Protein 8YTE (pdb70)

Foldseek 3Di:
DWDWKDKDWDAWDDDLWIWTKMKIFTPVFKDKWKDFQRHTDDDDPQWDWDWDDDDDPDRMIITTRTGNDDDQVRFGKMKMWIGDPHYIDMDMDTHDDD/DDDVCPPADVPHDD/DAWKDKDWDAWDCDLWIWTKMKIADPVFWDKFKDFQRHTDDADPQWAWDWDDDDDVDRMTITTRTGNDDDQVSFGKMKMWIGDPHYIDMDIDTHGDYD/DDDVCCPADVPHDD

Secondary structure (P-SEA, 3-state):
cbbbbbbcccccccccbbbbccccccccbbbbbbbcccccccccccbbbbbcccccccccccccccccccccccbbbbbbbbbcccccbbbbbbbbcc/cccccccccccccc/cbbbbbcccccccccbbbbcccccccccccbbbbccccbbbbcccbbbbbcccccccccccccccccccccccccbbbbbbbcccccbbbbbbbbccc/cccccccccccccc

GO terms:
  GO:0004714 transmembrane receptor protein tyrosine kinase activity (F, IDA)
  GO:0005886 plasma membrane (C, IDA)
  GO:0038083 peptidyl-tyrosine autophosphorylation (P, IDA)
  GO:0031175 neuron projection development (P, IDA)
  GO:0048666 neuron development (P, IDA)
  GO:0043066 negative regulation of apoptotic process (P, TAS)
  GO:0043235 signaling receptor complex (C, IDA)
  GO:0004713 protein tyrosine kinase activity (F, IDA)
  GO:0043547 positive regulation of GTPase activity (P, IDA)
  GO:0010976 positive regulation of neuron projection development (P, IDA)
  GO:0042803 protein homodimerization activity (F, IDA)
  GO:0010465 nerve growth factor receptor activity (F, IDA)
  GO:0018108 peptidyl-tyrosine phosphorylation (P, IDA)
  GO:0046579 positive regulation of Ras protein signal transduction (P, IDA)
  GO:0046777 protein autophosphorylation (P, IDA)
  GO:0048011 neurotrophin TRK receptor signaling pathway (P, IDA)
  GO:0006468 protein phosphorylation (P, IDA)
  GO:0008285 negative regulation of cell population proliferation (P, IDA)
  GO:0070374 positive regulation of ERK1 and ERK2 cascade (P, IDA)
  GO:0048406 nerve growth factor binding (F, IDA)

InterPro domains:
  IPR000483 Cysteine-rich flanking region, C-terminal [SM00082] (148-192)
  IPR000719 Protein kinase domain [PS50011] (510-781)
  IPR001245 Serine-threonine/tyrosine-protein kinase, catalytic domain [PF07714] (512-781)
  IPR001245 Serine-threonine/tyrosine-protein kinase, catalytic domain [PR00109] (589-602)
  IPR001245 Serine-threonine/tyrosine-protein kinase, catalytic domain [PR00109] (640-658)
  IPR001245 Serine-threonine/tyrosine-protein kinase, catalytic domain [PR00109] (689-699)
  IPR001245 Serine-threonine/tyrosine-protein kinase, catalytic domain [PR00109] (708-730)
  IPR001245 Serine-threonine/tyrosine-protein kinase, catalytic domain [PR00109] (752-774)
  IPR001611 Leucine-rich repeat [PF13855] (92-150)
  IPR002011 Tyrosine-protein kinase, receptor class II, conserved site [PS00239] (674-682)
  IPR007110 Immunoglobulin-like domain [PS50835] (194-283)
  IPR008266 Tyrosine-protein kinase, active site [PS00109] (646-658)
  IPR011009 Protein kinase-like domain superfamily [SSF56112] (494-779)
  IPR013783 Immunoglobulin-like fold [G3DSA:2.60.40.10] (193-280)
  IPR013783 Immunoglobulin-like fold [G3DSA:2.60.40.10] (281-383)
  IPR017441 Protein kinase, ATP binding site [PS00107] (516-544)
  IPR020461 High affinity nerve growth factor receptor NTRK1 [PR01940] (380-399)
  IPR020461 High affinity nerve growth factor receptor NTRK1 [PR01940] (439-454)
  IPR020461 High affinity nerve growth factor receptor NTRK1 [PR01940] (457-472)
  IPR020635 Tyrosine-protein kinase, catalytic domain [SM00219] (510-781)

Solvent-accessible surface area: 11560 Å² total; per-residue (Å²): 133,73,66,72,6,51,27,102,21,77,115,16,65,111,93,186,35,46,2,0,30,4,20,2,31,1,63,61,33,2,51,2,125,6,38,40,92,57,72,76,31,118,24,64,55,125,14,15,0,57,13,115,118,36,55,118,104,90,49,37,29,72,6,16,0,55,0,70,126,17,63,133,92,28,51,10,47,0,10,0,47,1,28,21,108,118,22,148,27,75,23,65,38,135,6,81,14,136,45,17,102,67,13,91,41,5,1,66,17,3,48,63,109,81,76,7,54,25,100,20,80,112,17,67,115,92,111,36,47,2,0,31,3,19,2,27,1,68,65,35,3,45,5,85,4,30,48,93,52,71,78,25,103,29,60,57,126,30,13,0,54,13,116,122,40,57,117,108,84,49,48,30,78,7,19,0,62,1,64,73,30,68,108,102,26,45,10,44,3,13,0,63,1,32,18,107,110,20,163,31,71,20,67,34,142,5,76,26,35,176,34,16,103,70,16,91,45,6,1,68,16,3,48,50

Sequence (224 aa):
VSFPASVQLHTAVEMHHWCIPFSVDGQPAPSLRWLFNGSVLNETSFIFTEFLEPAANETVRHGCLRLNQPTHVNNGNYTLLAANPFGQASASIMAAFMGFFLYPHGFYGIVCSFPASVQLHTAVEMHHWCIPFSVDGQPAPSLRWLFNGSVLNETSFIFTEFLEPAANETVRHGCLRLNQPTHVNNGNYTLLAANPFGQASASIMAAFMDGFFLYPHGFYGIVC

B-factor: mean 30.99, std 10.29, range [16.45, 74.65]

Nearest PDB structures (foldseek):
  8ytd-assembly1_A  TM=1.000E+00  e=5.259E-17  Homo sapiens
  7n3t-assembly1_A  TM=9.779E-01  e=4.489E-15  Homo sapiens
  2ifg-assembly1_B  TM=9.793E-01  e=8.037E-15  Homo sapiens
  7n3t-assembly2_B  TM=9.779E-01  e=9.420E-15  Homo sapiens
  4crp-assembly1_A  TM=9.477E-01  e=1.439E-14  Homo sapiens

Structure (mmCIF, N/CA/C/O backbone):
data_8YTE
#
_entry.id   8YTE
#
_cell.length_a   51.680
_cell.length_b   66.972
_cell.length_c   79.889
_cell.angle_alpha   90.00
_cell.angle_beta   90.00
_cell.angle_gamma   90.00
#
_symmetry.space_group_name_H-M   'P 21 21 21'
#
loop_
_entity.id
_entity.type
_entity.pdbx_description
1 polymer 'High affinity nerve growth factor receptor'
2 polymer 'Macrocyclic Peptide'
3 non-polymer 1,2-ETHANEDIOL
4 non-polymer AMINOMETHYLAMIDE
5 water water
#
loop_
_atom_site.group_PDB
_atom_site.id
_atom_site.type_symbol
_atom_site.label_atom_id
_atom_site.label_alt_id
_atom_site.label_comp_id
_atom_site.label_asym_id
_atom_site.label_entity_id
_atom_site.label_seq_id
_atom_site.pdbx_PDB_ins_code
_atom_site.Cartn_x
_atom_site.Cartn_y
_atom_site.Cartn_z
_atom_site.occupancy
_atom_site.B_iso_or_equiv
_atom_site.auth_seq_id
_atom_site.auth_comp_id
_atom_site.auth_asym_id
_atom_site.auth_atom_id
_atom_site.pdbx_PDB_model_num
ATOM 1 N N . VAL A 1 2 ? 16.134 9.035 27.647 1.00 57.82 282 VAL A N 1
ATOM 2 C CA . VAL A 1 2 ? 16.766 8.996 29.001 1.00 58.04 282 VAL A CA 1
ATOM 3 C C . VAL A 1 2 ? 16.868 7.564 29.527 1.00 55.75 282 VAL A C 1
ATOM 4 O O . VAL A 1 2 ? 15.932 7.063 30.143 1.00 60.01 282 VAL A O 1
ATOM 6 N N . SER A 1 3 ? 18.002 6.914 29.275 1.00 51.87 283 SER A N 1
ATOM 7 C CA . SER A 1 3 ? 18.243 5.550 29.749 1.00 48.76 283 SER A CA 1
ATOM 8 C C . SER A 1 3 ? 18.569 5.518 31.238 1.00 47.32 283 SER A C 1
ATOM 9 O O . SER A 1 3 ? 19.340 6.355 31.716 1.00 46.69 283 SER A O 1
ATOM 12 N N . PHE A 1 4 ? 17.995 4.546 31.959 1.00 42.36 284 PHE A N 1
ATOM 13 C CA . PHE A 1 4 ? 18.295 4.356 33.383 1.00 39.85 284 PHE A CA 1
ATOM 14 C C . PHE A 1 4 ? 18.069 2.916 33.899 1.00 37.80 284 PHE A C 1
ATOM 15 O O . PHE A 1 4 ? 17.358 2.127 33.278 1.00 37.26 284 PHE A O 1
ATOM 23 N N . PRO A 1 5 ? 18.682 2.572 35.046 1.00 34.39 285 PRO A N 1
ATOM 24 C CA . PRO A 1 5 ? 18.744 1.183 35.515 1.00 32.11 285 PRO A CA 1
ATOM 25 C C . PRO A 1 5 ? 17.409 0.580 35.931 1.00 29.56 285 PRO A C 1
ATOM 26 O O . PRO A 1 5 ? 16.553 1.274 36.495 1.00 28.56 285 PRO A O 1
ATOM 30 N N . ALA A 1 6 ? 17.260 -0.713 35.648 1.00 26.73 286 ALA A N 1
ATOM 31 C CA . ALA A 1 6 ? 16.118 -1.499 36.096 1.00 25.81 286 ALA A CA 1
ATOM 32 C C . ALA A 1 6 ? 15.991 -1.431 37.618 1.00 25.75 286 ALA A C 1
ATOM 33 O O . ALA A 1 6 ? 16.980 -1.505 38.348 1.00 24.22 286 ALA A O 1
ATOM 35 N N . SER A 1 7 ? 14.768 -1.277 38.092 1.00 25.45 287 SER A N 1
ATOM 36 C CA . SER A 1 7 ? 14.529 -1.205 39.516 1.00 25.91 287 SER A CA 1
ATOM 37 C C . SER A 1 7 ? 13.276 -2.008 39.851 1.00 25.33 287 SER A C 1
ATOM 38 O O . SER A 1 7 ? 12.411 -2.223 38.990 1.00 23.65 287 SER A O 1
ATOM 41 N N . VAL A 1 8 ? 13.200 -2.461 41.098 1.00 24.85 288 VAL A N 1
ATOM 42 C CA . VAL A 1 8 ? 12.061 -3.229 41.562 1.00 25.70 288 VAL A CA 1
ATOM 43 C C . VAL A 1 8 ? 11.705 -2.867 43.006 1.00 25.65 288 VAL A C 1
ATOM 44 O O . VAL A 1 8 ? 12.556 -2.450 43.794 1.00 24.14 288 VAL A O 1
ATOM 48 N N . GLN A 1 9 ? 10.430 -3.014 43.333 1.00 26.02 289 GLN A N 1
ATOM 49 C CA . GLN A 1 9 ? 9.984 -2.942 44.702 1.00 25.58 289 GLN A CA 1
ATOM 50 C C . GLN A 1 9 ? 8.859 -3.949 44.910 1.00 25.55 289 GLN A C 1
ATOM 51 O O . GLN A 1 9 ? 7.940 -4.037 44.104 1.00 23.28 289 GLN A O 1
ATOM 57 N N . LEU A 1 10 ? 8.944 -4.700 46.002 1.00 25.80 290 LEU A N 1
ATOM 58 C CA . LEU A 1 10 ? 7.949 -5.698 46.359 1.00 26.25 290 LEU A CA 1
ATOM 59 C C . LEU A 1 10 ? 7.261 -5.228 47.646 1.00 26.68 290 LEU A C 1
ATOM 60 O O . LEU A 1 10 ? 7.874 -4.567 48.482 1.00 26.32 290 LEU A O 1
ATOM 65 N N . HIS A 1 11 ? 5.981 -5.544 47.784 1.00 26.47 291 HIS A N 1
ATOM 66 C CA . HIS A 1 11 ? 5.232 -5.215 48.984 1.00 27.13 291 HIS A CA 1
ATOM 67 C C . HIS A 1 11 ? 4.681 -6.497 49.602 1.00 26.94 291 HIS A C 1
ATOM 68 O O . HIS A 1 11 ? 4.672 -7.566 48.979 1.00 25.79 291 HIS A O 1
ATOM 75 N N . THR A 1 12 ? 4.216 -6.365 50.837 1.00 27.92 292 THR A N 1
ATOM 76 C CA . THR A 1 12 ? 3.566 -7.452 51.559 1.00 27.39 292 THR A CA 1
ATOM 77 C C . THR A 1 12 ? 2.403 -8.003 50.736 1.00 25.63 292 THR A C 1
ATOM 78 O O . THR A 1 12 ? 1.643 -7.241 50.141 1.00 25.94 292 THR A O 1
ATOM 82 N N . ALA A 1 13 ? 2.286 -9.324 50.699 1.00 25.04 293 ALA A N 1
ATOM 83 C CA . ALA A 1 13 ? 1.184 -9.990 50.036 1.00 25.92 293 ALA A CA 1
ATOM 84 C C . ALA A 1 13 ? -0.138 -9.524 50.622 1.00 26.90 293 ALA A C 1
ATOM 85 O O . ALA A 1 13 ? -0.284 -9.423 51.832 1.00 26.84 293 ALA A O 1
ATOM 87 N N . VAL A 1 14 ? -1.103 -9.250 49.760 1.00 29.05 294 VAL A N 1
ATOM 88 C CA . VAL A 1 14 ? -2.386 -8.720 50.200 1.00 30.63 294 VAL A CA 1
ATOM 89 C C . VAL A 1 14 ? -3.553 -9.492 49.569 1.00 30.70 294 VAL A C 1
ATOM 90 O O . VAL A 1 14 ? -3.509 -9.855 48.391 1.00 29.55 294 VAL A O 1
ATOM 94 N N . GLU A 1 15 ? -4.589 -9.735 50.369 1.00 31.10 295 GLU A N 1
ATOM 95 C CA . GLU A 1 15 ? -5.788 -10.397 49.892 1.00 32.38 295 GLU A CA 1
ATOM 96 C C . GLU A 1 15 ? -6.784 -9.372 49.377 1.00 31.45 295 GLU A C 1
ATOM 97 O O . GLU A 1 15 ? -7.238 -8.515 50.130 1.00 31.70 295 GLU A O 1
ATOM 103 N N . MET A 1 16 ? -7.120 -9.480 48.095 1.00 30.61 296 MET A N 1
ATOM 104 C CA . MET A 1 16 ? -8.112 -8.617 47.457 1.00 31.95 296 MET A CA 1
ATOM 105 C C . MET A 1 16 ? -9.008 -9.503 46.572 1.00 31.99 296 MET A C 1
ATOM 106 O O . MET A 1 16 ? -8.977 -9.428 45.335 1.00 32.70 296 MET A O 1
ATOM 111 N N . HIS A 1 17 ? -9.796 -10.348 47.242 1.00 30.97 297 HIS A N 1
ATOM 112 C CA . HIS A 1 17 ? -10.520 -11.466 46.627 1.00 31.62 297 HIS A CA 1
ATOM 113 C C . HIS A 1 17 ? -9.528 -12.512 46.124 1.00 29.38 297 HIS A C 1
ATOM 114 O O . HIS A 1 17 ? -9.360 -13.551 46.751 1.00 29.74 297 HIS A O 1
ATOM 121 N N . HIS A 1 18 ? -8.863 -12.242 45.008 1.00 26.87 298 HIS A N 1
ATOM 122 C CA . HIS A 1 18 ? -7.644 -12.980 44.691 1.00 27.28 298 HIS A CA 1
ATOM 123 C C . HIS A 1 18 ? -6.492 -12.475 45.570 1.00 26.69 298 HIS A C 1
ATOM 124 O O . HIS A 1 18 ? -6.575 -11.399 46.176 1.00 27.16 298 HIS A O 1
ATOM 131 N N . TRP A 1 19 ? -5.433 -13.266 45.660 1.00 25.96 299 TRP A N 1
ATOM 132 C CA . TRP A 1 19 ? -4.247 -12.865 46.402 1.00 25.99 299 TRP A CA 1
ATOM 133 C C . TRP A 1 19 ? -3.275 -12.166 45.478 1.00 25.60 299 TRP A C 1
ATOM 134 O O . TRP A 1 19 ? -3.185 -12.495 44.298 1.00 24.60 299 TRP A O 1
ATOM 145 N N . CYS A 1 20 ? -2.569 -11.179 46.017 1.00 26.26 300 CYS A N 1
ATOM 146 C CA . CYS A 1 20 ? -1.663 -10.352 45.220 1.00 27.10 300 CYS A CA 1
ATOM 147 C C . CYS A 1 20 ? -0.371 -10.071 45.976 1.00 26.13 300 CYS A C 1
ATOM 148 O O . CYS A 1 20 ? -0.407 -9.584 47.092 1.00 27.97 300 CYS A O 1
ATOM 151 N N . ILE A 1 21 ? 0.767 -10.413 45.384 1.00 25.05 301 ILE A N 1
ATOM 152 C CA . ILE A 1 21 ? 2.044 -9.852 45.819 1.00 24.13 301 ILE A CA 1
ATOM 153 C C . ILE A 1 21 ? 2.259 -8.587 44.988 1.00 22.69 301 ILE A C 1
ATOM 154 O O . ILE A 1 21 ? 2.627 -8.684 43.819 1.00 22.82 301 ILE A O 1
ATOM 159 N N . PRO A 1 22 ? 2.004 -7.398 45.571 1.00 22.10 302 PRO A N 1
ATOM 160 C CA . PRO A 1 22 ? 2.109 -6.188 44.758 1.00 22.34 302 PRO A CA 1
ATOM 161 C C . PRO A 1 22 ? 3.554 -5.876 44.434 1.00 21.83 302 PRO A C 1
ATOM 162 O O . PRO A 1 22 ? 4.430 -6.188 45.228 1.00 21.59 302 PRO A O 1
ATOM 166 N N . PHE A 1 23 ? 3.794 -5.279 43.271 1.00 22.33 303 PHE A N 1
ATOM 167 C CA . PHE A 1 23 ? 5.146 -4.907 42.863 1.00 21.77 303 PHE A CA 1
ATOM 168 C C . PHE A 1 23 ? 5.106 -3.680 41.962 1.00 21.40 303 PHE A C 1
ATOM 169 O O . PHE A 1 23 ? 4.086 -3.387 41.343 1.00 21.31 303 PHE A O 1
ATOM 177 N N . SER A 1 24 ? 6.223 -2.964 41.897 1.00 21.55 304 SER A N 1
ATOM 178 C CA . SER A 1 24 ? 6.439 -1.943 40.869 1.00 22.14 304 SER A CA 1
ATOM 179 C C . SER A 1 24 ? 7.812 -2.175 40.266 1.00 22.17 304 SER A C 1
ATOM 180 O O . SER A 1 24 ? 8.730 -2.598 40.971 1.00 21.81 304 SER A O 1
ATOM 183 N N . VAL A 1 25 ? 7.943 -1.913 38.970 1.00 22.05 305 VAL A N 1
ATOM 184 C CA . VAL A 1 25 ? 9.232 -1.964 38.305 1.00 23.35 305 VAL A CA 1
ATOM 185 C C . VAL A 1 25 ? 9.413 -0.743 37.428 1.00 24.02 305 VAL A C 1
ATOM 186 O O . VAL A 1 25 ? 8.451 -0.051 37.080 1.00 25.19 305 VAL A O 1
ATOM 190 N N . ASP A 1 26 ? 10.661 -0.486 37.074 1.00 24.27 306 ASP A N 1
ATOM 191 C CA . ASP A 1 26 ? 10.998 0.649 36.239 1.00 25.25 306 ASP A CA 1
ATOM 192 C C . ASP A 1 26 ? 12.298 0.346 35.527 1.00 24.41 306 ASP A C 1
ATOM 193 O O . ASP A 1 26 ? 12.984 -0.638 35.836 1.00 22.35 306 ASP A O 1
ATOM 198 N N . GLY A 1 27 ? 12.643 1.210 34.587 1.00 25.06 307 GLY A N 1
ATOM 199 C CA . GLY A 1 27 ? 13.865 1.063 33.827 1.00 26.21 307 GLY A CA 1
ATOM 200 C C . GLY A 1 27 ? 13.633 1.509 32.399 1.00 27.18 307 GLY A C 1
ATOM 201 O O . GLY A 1 27 ? 12.523 1.376 31.874 1.00 24.10 307 GLY A O 1
ATOM 202 N N . GLN A 1 28 ? 14.691 2.058 31.799 1.00 28.31 308 GLN A N 1
ATOM 203 C CA . GLN A 1 28 ? 14.728 2.371 30.380 1.00 30.58 308 GLN A CA 1
ATOM 204 C C . GLN A 1 28 ? 16.104 1.987 29.840 1.00 29.15 308 GLN A C 1
ATOM 205 O O . GLN A 1 28 ? 17.110 2.509 30.317 1.00 30.15 308 GLN A O 1
ATOM 211 N N . PRO A 1 29 ? 16.158 1.060 28.863 1.00 27.65 309 PRO A N 1
ATOM 212 C CA . PRO A 1 29 ? 15.007 0.354 28.283 1.00 27.13 309 PRO A CA 1
ATOM 213 C C . PRO A 1 29 ? 14.228 -0.527 29.275 1.00 26.46 309 PRO A C 1
ATOM 214 O O . PRO A 1 29 ? 14.708 -0.836 30.371 1.00 26.24 309 PRO A O 1
ATOM 218 N N . ALA A 1 30 ? 13.017 -0.888 28.869 1.00 25.78 310 ALA A N 1
ATOM 219 C CA . ALA A 1 30 ? 12.123 -1.728 29.650 1.00 25.29 310 ALA A CA 1
ATOM 220 C C . ALA A 1 30 ? 12.837 -3.003 30.118 1.00 23.77 310 ALA A C 1
ATOM 221 O O . ALA A 1 30 ? 13.536 -3.657 29.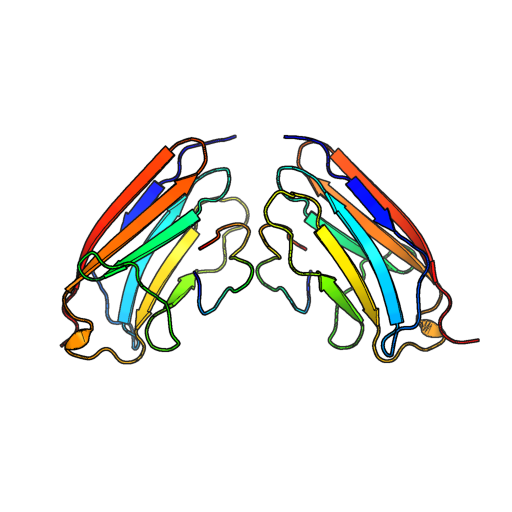342 1.00 23.14 310 ALA A O 1
ATOM 223 N N . PRO A 1 31 ? 12.678 -3.348 31.392 1.00 23.22 311 PRO A N 1
ATOM 224 C CA . PRO A 1 31 ? 13.442 -4.479 31.902 1.00 23.85 311 PRO A CA 1
ATOM 225 C C . PRO A 1 31 ? 12.890 -5.865 31.543 1.00 23.35 311 PRO A C 1
ATOM 226 O O . PRO A 1 31 ? 11.734 -6.004 31.128 1.00 22.81 311 PRO A O 1
ATOM 230 N N . SER A 1 32 ? 13.754 -6.862 31.687 1.00 22.35 312 SER A N 1
ATOM 231 C CA . SER A 1 32 ? 13.358 -8.250 31.748 1.00 23.18 312 SER A CA 1
ATOM 232 C C . SER A 1 32 ? 13.026 -8.595 33.186 1.00 21.39 312 SER A C 1
ATOM 233 O O . SER A 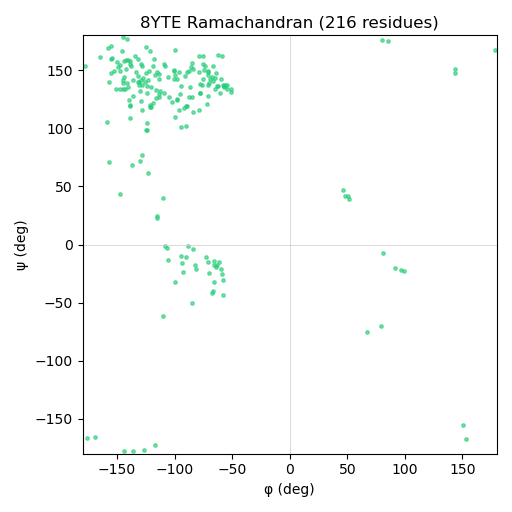1 32 ? 13.779 -8.233 34.088 1.00 21.35 312 SER A O 1
ATOM 236 N N . LEU A 1 33 ? 11.923 -9.313 33.387 1.00 20.10 313 LEU A N 1
ATOM 237 C CA . LEU A 1 33 ? 11.512 -9.776 34.712 1.00 19.94 313 LEU A CA 1
ATOM 238 C C . LEU A 1 33 ? 11.526 -11.293 34.826 1.00 19.88 313 LEU A C 1
ATOM 239 O O . LEU A 1 33 ? 11.245 -12.029 33.863 1.00 19.06 313 LEU A O 1
ATOM 244 N N . ARG A 1 34 ? 11.810 -11.740 36.040 1.00 19.89 314 ARG A N 1
ATOM 245 C CA . ARG A 1 34 ? 11.806 -13.144 36.381 1.00 19.83 314 ARG A CA 1
ATOM 246 C C . ARG A 1 34 ? 11.441 -13.255 37.851 1.00 18.66 314 ARG A C 1
ATOM 247 O O . ARG A 1 34 ? 11.974 -12.516 38.678 1.00 17.47 314 ARG A O 1
ATOM 255 N N . TRP A 1 35 ? 10.530 -14.170 38.170 1.00 17.95 315 TRP A N 1
ATOM 256 C CA . TRP A 1 35 ? 10.211 -14.499 39.559 1.00 17.30 315 TRP A CA 1
ATOM 257 C C . TRP A 1 35 ? 10.918 -15.769 39.997 1.00 17.50 315 TRP A C 1
ATOM 258 O O . TRP A 1 35 ? 11.062 -16.706 39.197 1.00 16.58 315 TRP A O 1
ATOM 269 N N . LEU A 1 36 ? 11.299 -15.810 41.275 1.00 17.67 316 LEU A N 1
ATOM 270 C CA . LEU A 1 36 ? 11.750 -17.030 41.941 1.00 18.74 316 LEU A CA 1
ATOM 271 C C . LEU A 1 36 ? 10.731 -17.403 43.007 1.00 19.00 316 LEU A C 1
ATOM 272 O O . LEU A 1 36 ? 10.181 -16.528 43.653 1.00 18.57 316 LEU A O 1
ATOM 277 N N . PHE A 1 37 ? 10.479 -18.698 43.181 1.00 19.90 317 PHE A N 1
ATOM 278 C CA . PHE A 1 37 ? 9.719 -19.184 44.336 1.00 20.86 317 PHE A CA 1
ATOM 279 C C . PHE A 1 37 ? 10.588 -20.181 45.107 1.00 21.75 317 PHE A C 1
ATOM 280 O O . PHE A 1 37 ? 11.000 -21.190 44.562 1.00 22.30 317 PHE A O 1
ATOM 288 N N . ASN A 1 38 ? 10.874 -19.886 46.371 1.00 23.59 318 ASN A N 1
ATOM 289 C CA . ASN A 1 38 ? 11.809 -20.689 47.163 1.00 25.64 318 ASN A CA 1
ATOM 290 C C . ASN A 1 38 ? 13.113 -20.967 46.394 1.00 26.38 318 ASN A C 1
ATOM 291 O O . ASN A 1 38 ? 13.643 -22.081 46.426 1.00 26.61 318 ASN A O 1
ATOM 296 N N . GLY A 1 39 ? 13.617 -19.944 45.703 1.00 26.30 319 GLY A N 1
ATOM 297 C CA . GLY A 1 39 ? 14.870 -20.056 44.951 1.00 26.00 319 GLY A CA 1
ATOM 298 C C . GLY A 1 39 ? 14.821 -20.707 43.575 1.00 26.24 319 GLY A C 1
ATOM 299 O O . GLY A 1 39 ? 15.834 -20.712 42.877 1.00 28.62 319 GLY A O 1
ATOM 300 N N . SER A 1 40 ? 13.676 -21.270 43.183 1.00 25.03 320 SER A N 1
ATOM 301 C CA . SER A 1 40 ? 13.510 -21.866 41.857 1.00 24.00 320 SER A CA 1
ATOM 302 C C . SER A 1 40 ? 12.826 -20.886 40.929 1.00 23.10 320 SER A C 1
ATOM 303 O O . SER A 1 40 ? 11.903 -20.178 41.336 1.00 22.74 320 SER A O 1
ATOM 306 N N . VAL A 1 41 ? 13.248 -20.877 39.672 1.00 22.10 321 VAL A N 1
ATOM 307 C CA . VAL A 1 41 ? 12.640 -20.003 38.695 1.00 22.26 321 VAL A CA 1
ATOM 308 C C . VAL A 1 41 ? 11.169 -20.368 38.600 1.00 22.01 321 VAL A C 1
ATOM 309 O O . VAL A 1 41 ? 10.830 -21.536 38.470 1.00 22.19 321 VAL A O 1
ATOM 313 N N . LEU A 1 42 ? 10.304 -19.367 38.676 1.00 22.66 322 LEU A N 1
ATOM 314 C CA . LEU A 1 42 ? 8.866 -19.597 38.696 1.00 22.95 322 LEU A CA 1
ATOM 315 C C . LEU A 1 42 ? 8.306 -19.661 37.275 1.00 22.63 322 LEU A C 1
ATOM 316 O O . LEU A 1 42 ? 8.525 -18.760 36.467 1.00 22.92 322 LEU A O 1
ATOM 321 N N . ASN A 1 43 ? 7.589 -20.744 36.989 1.00 22.67 323 ASN A N 1
ATOM 322 C CA . ASN A 1 43 ? 6.884 -20.933 35.727 1.00 22.81 323 ASN A CA 1
ATOM 323 C C . ASN A 1 43 ? 5.426 -20.598 35.946 1.00 22.10 323 ASN A C 1
ATOM 324 O O . ASN A 1 43 ? 4.694 -21.342 36.623 1.00 23.19 323 ASN A O 1
ATOM 329 N N . GLU A 1 44 ? 5.009 -19.480 35.370 1.00 20.42 324 GLU A N 1
ATOM 330 C CA . GLU A 1 44 ? 3.658 -18.976 35.559 1.00 20.60 324 GLU A CA 1
ATOM 331 C C . GLU A 1 44 ? 2.600 -19.913 34.967 1.00 19.82 324 GLU A C 1
ATOM 332 O O . GLU A 1 44 ? 2.832 -20.536 33.942 1.00 19.31 324 GLU A O 1
ATOM 338 N N . THR A 1 45 ? 1.464 -20.023 35.652 1.00 19.61 325 THR A N 1
ATOM 339 C CA . THR A 1 45 ? 0.295 -20.776 35.174 1.00 20.03 325 THR A CA 1
ATOM 340 C C . THR A 1 45 ? -0.960 -19.927 35.438 1.00 20.24 325 THR A C 1
ATOM 341 O O . THR A 1 45 ? -0.857 -18.815 35.959 1.00 19.62 325 THR A O 1
ATOM 345 N N . SER A 1 46 ? -2.146 -20.444 35.117 1.00 20.03 326 SER A N 1
ATOM 346 C CA . SER A 1 46 ? -3.380 -19.704 35.402 1.00 20.20 326 SER A CA 1
ATOM 347 C C . SER A 1 46 ? -3.630 -19.528 36.911 1.00 20.68 326 SER A C 1
ATOM 348 O O . SER A 1 46 ? -4.470 -18.720 37.309 1.00 19.95 326 SER A O 1
ATOM 351 N N . PHE A 1 47 ? -2.911 -20.288 37.736 1.00 21.49 327 PHE A N 1
ATOM 352 C CA . PHE A 1 47 ? -3.016 -20.177 39.203 1.00 22.58 327 PHE A CA 1
ATOM 353 C C . PHE A 1 47 ? -1.979 -19.242 39.846 1.00 21.81 327 PHE A C 1
ATOM 354 O O . PHE A 1 47 ? -2.060 -18.930 41.040 1.00 20.98 327 PHE A O 1
ATOM 362 N N . ILE A 1 48 ? -1.002 -18.810 39.062 1.00 21.16 328 ILE A N 1
ATOM 363 C CA . ILE A 1 48 ? 0.014 -17.885 39.562 1.00 20.97 328 ILE A CA 1
ATOM 364 C C . ILE A 1 48 ? 0.648 -17.186 38.383 1.00 19.61 328 ILE A C 1
ATOM 365 O O . ILE A 1 48 ? 1.415 -17.778 37.652 1.00 18.87 328 ILE A O 1
ATOM 370 N N . PHE A 1 49 ? 0.289 -15.922 38.193 1.00 19.88 329 PHE A N 1
ATOM 371 C CA . PHE A 1 49 ? 0.732 -15.170 37.029 1.00 19.86 329 PHE A CA 1
ATOM 372 C C . PHE A 1 49 ? 0.917 -13.695 37.333 1.00 20.01 329 PHE A C 1
ATOM 373 O O . PHE A 1 49 ? 0.288 -13.154 38.238 1.00 19.42 329 PHE A O 1
ATOM 381 N N . THR A 1 50 ? 1.774 -13.044 36.551 1.00 20.23 330 THR A N 1
ATOM 382 C CA . THR A 1 50 ? 1.981 -11.616 36.667 1.00 20.72 330 THR A CA 1
ATOM 383 C C . THR A 1 50 ? 0.818 -10.891 35.995 1.00 21.37 330 THR A C 1
ATOM 384 O O . THR A 1 50 ? 0.449 -11.211 34.863 1.00 20.96 330 THR A O 1
ATOM 388 N N . GLU A 1 51 ? 0.238 -9.927 36.699 1.00 21.91 331 GLU A N 1
ATOM 389 C CA . GLU A 1 51 ? -0.769 -9.054 36.111 1.00 22.39 331 GLU A CA 1
ATOM 390 C C . GLU A 1 51 ? -0.396 -7.606 36.377 1.00 22.00 331 GLU A C 1
ATOM 391 O O . GLU A 1 51 ? -0.245 -7.213 37.535 1.00 21.76 331 GLU A O 1
ATOM 397 N N . PHE A 1 52 ? -0.272 -6.830 35.300 1.00 21.93 332 PHE A N 1
ATOM 398 C CA . PHE A 1 52 ? 0.097 -5.414 35.354 1.00 22.80 332 PHE A CA 1
ATOM 399 C C . PHE A 1 52 ? -1.134 -4.529 35.318 1.00 24.71 332 PHE A C 1
ATOM 400 O O . PHE A 1 52 ? -2.133 -4.869 34.673 1.00 24.47 332 PHE A O 1
ATOM 408 N N . LEU A 1 53 ? -1.044 -3.383 35.986 1.00 26.27 333 LEU A N 1
ATOM 409 C CA . LEU A 1 53 ? -1.999 -2.309 35.774 1.00 28.28 333 LEU A CA 1
ATOM 410 C C . LEU A 1 53 ? -1.671 -1.645 34.443 1.00 28.69 333 LEU A C 1
ATOM 411 O O . LEU A 1 53 ? -0.525 -1.681 33.974 1.00 27.43 333 LEU A O 1
ATOM 416 N N . GLU A 1 54 ? -2.673 -1.020 33.848 1.00 30.86 334 GLU A N 1
ATOM 417 C CA . GLU A 1 54 ? -2.473 -0.293 32.597 1.00 34.62 334 GLU A CA 1
ATOM 418 C C . GLU A 1 54 ? -1.488 0.843 32.864 1.00 33.11 334 GLU A C 1
ATOM 419 O O . GLU A 1 54 ? -1.570 1.497 33.892 1.00 31.66 334 GLU A O 1
ATOM 425 N N . PRO A 1 55 ? -0.522 1.050 31.958 1.00 36.01 335 PRO A N 1
ATOM 426 C CA . PRO A 1 55 ? 0.460 2.097 32.217 1.00 38.44 335 PRO A CA 1
ATOM 427 C C . PRO A 1 55 ? -0.136 3.495 32.081 1.00 40.58 335 PRO A C 1
ATOM 428 O O . PRO A 1 55 ? -1.028 3.710 31.258 1.00 39.66 335 PRO A O 1
ATOM 432 N N . ALA A 1 56 ? 0.351 4.421 32.901 1.00 44.19 336 ALA A N 1
ATOM 433 C CA . ALA A 1 56 ? 0.008 5.834 32.777 1.00 48.30 336 ALA A CA 1
ATOM 434 C C . ALA A 1 56 ? 0.839 6.426 31.643 1.00 49.64 336 ALA A C 1
ATOM 435 O O . ALA A 1 56 ? 1.964 5.991 31.408 1.00 49.40 336 ALA A O 1
ATOM 437 N N . ALA A 1 57 ? 0.278 7.415 30.949 1.00 53.20 337 ALA A N 1
ATOM 438 C CA . ALA A 1 57 ? 0.823 7.887 29.666 1.00 54.91 337 ALA A CA 1
ATOM 439 C C . ALA A 1 57 ? 2.197 8.562 29.740 1.00 54.10 337 ALA A C 1
ATOM 440 O O . ALA A 1 57 ? 2.981 8.462 28.791 1.00 54.70 337 ALA A O 1
ATOM 442 N N . ASN A 1 58 ? 2.487 9.250 30.845 1.00 54.02 338 ASN A N 1
ATOM 443 C CA . ASN A 1 58 ? 3.732 10.031 30.959 1.00 56.63 338 ASN A CA 1
ATOM 444 C C . ASN A 1 58 ? 4.724 9.408 31.947 1.00 55.21 338 ASN A C 1
ATOM 445 O O . ASN A 1 58 ? 5.400 10.122 32.691 1.00 54.75 338 ASN A O 1
ATOM 447 N N . GLU A 1 59 ? 4.822 8.079 31.924 1.00 52.82 339 GLU A N 1
ATOM 448 C CA . GLU A 1 59 ? 5.553 7.316 32.941 1.00 48.88 339 GLU A CA 1
ATOM 449 C C . GLU A 1 59 ? 6.197 6.060 32.357 1.00 43.10 339 GLU A C 1
ATOM 450 O O . GLU A 1 59 ? 5.681 5.464 31.417 1.00 41.46 339 GLU A O 1
ATOM 456 N N . THR A 1 60 ? 7.320 5.658 32.933 1.00 37.94 340 THR A N 1
ATOM 457 C CA . THR A 1 60 ? 7.945 4.381 32.592 1.00 35.28 340 THR A CA 1
ATOM 458 C C . THR A 1 60 ? 7.744 3.330 33.682 1.00 31.22 340 THR A C 1
ATOM 459 O O . THR A 1 60 ? 7.983 2.152 33.453 1.00 29.76 340 THR A O 1
ATOM 463 N N . VAL A 1 61 ? 7.302 3.769 34.853 1.00 28.32 341 VAL A N 1
ATOM 464 C CA . VAL A 1 61 ? 7.056 2.882 35.977 1.00 27.98 341 VAL A CA 1
ATOM 465 C C . VAL A 1 61 ? 5.835 1.995 35.707 1.00 27.44 341 VAL A C 1
ATOM 466 O O . VAL A 1 61 ? 4.841 2.451 35.149 1.00 26.62 341 VAL A O 1
ATOM 470 N N . ARG A 1 62 ? 5.935 0.721 36.074 1.00 27.54 342 ARG A N 1
ATOM 471 C CA . ARG A 1 62 ? 4.847 -0.230 35.858 1.00 27.78 342 ARG A CA 1
ATOM 472 C C . ARG A 1 62 ? 4.534 -0.930 37.157 1.00 26.19 342 ARG A C 1
ATOM 473 O O . ARG A 1 62 ? 5.433 -1.337 37.884 1.00 24.92 342 ARG A O 1
ATOM 481 N N . HIS A 1 63 ? 3.247 -1.085 37.430 1.00 26.56 343 HIS A N 1
ATOM 482 C CA . HIS A 1 63 ? 2.784 -1.677 38.662 1.00 26.56 343 HIS A CA 1
ATOM 483 C C . HIS A 1 63 ? 1.989 -2.948 38.364 1.00 26.74 343 HIS A C 1
ATOM 484 O O . HIS A 1 63 ? 1.383 -3.079 37.298 1.00 27.56 343 HIS A O 1
ATOM 491 N N . GLY A 1 64 ? 1.964 -3.872 39.316 1.00 25.62 344 GLY A N 1
ATOM 492 C CA . GLY A 1 64 ? 1.141 -5.062 39.170 1.00 25.38 344 GLY A CA 1
ATOM 493 C C . GLY A 1 64 ? 1.136 -5.984 40.374 1.00 24.24 344 GLY A C 1
ATOM 494 O O . GLY A 1 64 ? 1.588 -5.612 41.456 1.00 21.64 344 GLY A O 1
ATOM 495 N N . CYS A 1 65 ? 0.620 -7.192 40.143 1.00 24.56 345 CYS A N 1
ATOM 496 C CA . CYS A 1 65 ? 0.578 -8.267 41.118 1.00 25.05 345 CYS A CA 1
ATOM 497 C C . CYS A 1 65 ? 1.188 -9.524 40.542 1.00 24.39 345 CYS A C 1
ATOM 498 O O . CYS A 1 65 ? 1.001 -9.824 39.368 1.00 24.37 345 CYS A O 1
ATOM 501 N N . LEU A 1 66 ? 1.893 -10.275 41.380 1.00 23.39 346 LEU A N 1
ATOM 502 C CA . LEU A 1 66 ? 1.913 -11.720 41.214 1.00 22.21 346 LEU A CA 1
ATOM 503 C C . LEU A 1 66 ? 0.590 -12.165 41.812 1.00 21.57 346 LEU A C 1
ATOM 504 O O . LEU A 1 66 ? 0.350 -11.992 43.015 1.00 20.26 346 LEU A O 1
ATOM 509 N N . ARG A 1 67 ? -0.270 -12.717 40.960 1.00 21.08 347 ARG A N 1
ATOM 510 C CA . ARG A 1 67 ? -1.647 -12.976 41.313 1.00 20.62 347 ARG A CA 1
ATOM 511 C C . ARG A 1 67 ? -1.919 -14.459 41.477 1.00 21.25 347 ARG A C 1
ATOM 512 O O . ARG A 1 67 ? -1.586 -15.268 40.597 1.00 20.97 347 ARG A O 1
ATOM 520 N N . LEU A 1 68 ? -2.543 -14.800 42.606 1.00 21.15 348 LEU A N 1
ATOM 521 C CA . LEU A 1 68 ? -2.911 -16.169 42.939 1.00 20.64 348 LEU A CA 1
ATOM 522 C C . LEU A 1 68 ? -4.406 -16.221 43.199 1.00 20.54 348 LEU A C 1
ATOM 523 O O . LEU A 1 68 ? -4.870 -15.769 44.250 1.00 20.22 348 LEU A O 1
ATOM 528 N N . ASN A 1 69 ? -5.161 -16.754 42.240 1.00 19.79 349 ASN A N 1
ATOM 529 C CA . ASN A 1 69 ? -6.630 -16.784 42.351 1.00 19.65 349 ASN A CA 1
ATOM 530 C C . ASN A 1 69 ? -7.128 -17.754 43.419 1.00 19.98 349 ASN A C 1
ATOM 531 O O . ASN A 1 69 ? -8.216 -17.571 43.940 1.00 20.69 349 ASN A O 1
ATOM 536 N N . GLN A 1 70 ? -6.339 -18.775 43.748 1.00 20.09 350 GLN A N 1
ATOM 537 C CA . GLN A 1 70 ? -6.743 -19.759 44.743 1.00 20.53 350 GLN A CA 1
ATOM 538 C C . GLN A 1 70 ? -5.515 -20.447 45.353 1.00 21.38 350 GLN A C 1
ATOM 539 O O . GLN A 1 70 ? -5.257 -21.612 45.085 1.00 21.33 350 GLN A O 1
ATOM 545 N N . PRO A 1 71 ? -4.751 -19.723 46.176 1.00 21.81 351 PRO A N 1
ATOM 546 C CA . PRO A 1 71 ? -3.532 -20.325 46.703 1.00 23.12 351 PRO A CA 1
ATOM 547 C C . PRO A 1 71 ? -3.786 -21.483 47.651 1.00 24.58 351 PRO A C 1
ATOM 548 O O . PRO A 1 71 ? -4.849 -21.561 48.286 1.00 24.77 351 PRO A O 1
ATOM 552 N N . THR A 1 72 ? -2.810 -22.381 47.732 1.00 25.95 352 THR A N 1
ATOM 553 C CA . THR A 1 72 ? -2.856 -23.490 48.673 1.00 26.83 352 THR A CA 1
ATOM 554 C C . THR A 1 72 ? -1.575 -23.462 49.491 1.00 28.41 352 THR A C 1
ATOM 555 O O . THR A 1 72 ? -0.752 -22.555 49.316 1.00 27.37 352 THR A O 1
ATOM 559 N N . HIS A 1 73 ? -1.403 -24.453 50.368 1.00 29.39 353 HIS A N 1
ATOM 560 C CA . HIS A 1 73 ? -0.227 -24.522 51.239 1.00 32.17 353 HIS A CA 1
ATOM 561 C C . HIS A 1 73 ? 1.079 -24.557 50.440 1.00 32.20 353 HIS A C 1
ATOM 562 O O . HIS A 1 73 ? 2.084 -24.038 50.906 1.00 32.54 353 HIS A O 1
ATOM 569 N N . VAL A 1 74 ? 1.059 -25.127 49.232 1.00 32.87 354 VAL A N 1
ATOM 570 C CA . VAL A 1 74 ? 2.278 -25.241 48.424 1.00 33.52 354 VAL A CA 1
ATOM 571 C C . VAL A 1 74 ? 2.744 -23.908 47.843 1.00 31.44 354 VAL A C 1
ATOM 572 O O . VAL A 1 74 ? 3.833 -23.836 47.293 1.00 33.44 354 VAL A O 1
ATOM 576 N N . ASN A 1 75 ? 1.915 -22.873 47.944 1.00 29.08 355 ASN A N 1
ATOM 577 C CA . ASN A 1 75 ? 2.279 -21.527 47.501 1.00 27.20 355 ASN A CA 1
ATOM 578 C C . ASN A 1 75 ? 2.925 -20.698 48.612 1.00 26.94 355 ASN A C 1
ATOM 579 O O . ASN A 1 75 ? 3.461 -19.624 48.338 1.00 25.67 355 ASN A O 1
ATOM 584 N N . ASN A 1 76 ? 2.880 -21.186 49.852 1.00 27.18 356 ASN A N 1
ATOM 585 C CA . ASN A 1 76 ? 3.572 -20.524 50.974 1.00 28.80 356 ASN A CA 1
ATOM 586 C C . ASN A 1 76 ? 5.085 -20.565 50.773 1.00 27.44 356 ASN A C 1
ATOM 587 O O . ASN A 1 76 ? 5.633 -21.599 50.411 1.00 26.80 356 ASN A O 1
ATOM 592 N N . GLY A 1 77 ? 5.760 -19.438 50.981 1.00 25.89 357 GLY A N 1
ATOM 593 C CA . GLY A 1 77 ? 7.213 -19.414 50.884 1.00 25.06 357 GLY A CA 1
ATOM 594 C C . GLY A 1 77 ? 7.802 -18.096 50.442 1.00 24.93 357 GLY A C 1
ATOM 595 O O . GLY A 1 77 ? 7.192 -17.041 50.588 1.00 23.54 357 GLY A O 1
ATOM 596 N N . ASN A 1 78 ? 8.999 -18.183 49.875 1.00 25.62 358 ASN A N 1
ATOM 597 C CA . ASN A 1 78 ? 9.800 -17.024 49.542 1.00 26.37 358 ASN A CA 1
ATOM 598 C C . ASN A 1 78 ? 9.628 -16.663 48.066 1.00 24.74 358 ASN A C 1
ATOM 599 O O . ASN A 1 78 ? 9.836 -17.501 47.182 1.00 24.22 358 ASN A O 1
ATOM 604 N N . TYR A 1 79 ? 9.237 -15.419 47.814 1.00 22.61 359 TYR A N 1
ATOM 605 C CA . TYR A 1 79 ? 9.066 -14.908 46.465 1.00 21.12 359 TYR A CA 1
ATOM 606 C C . TYR A 1 79 ? 10.093 -13.826 46.195 1.00 20.74 359 TYR A C 1
ATOM 607 O O . TYR A 1 79 ? 10.257 -12.904 46.991 1.00 18.99 359 TYR A O 1
ATOM 616 N N . THR A 1 80 ? 10.795 -13.962 45.073 1.00 20.89 360 THR A N 1
ATOM 617 C CA . THR A 1 80 ? 11.780 -12.976 44.643 1.00 21.26 360 THR A CA 1
ATOM 618 C C . THR A 1 80 ? 11.416 -12.506 43.246 1.00 21.21 360 THR A C 1
ATOM 619 O O . THR A 1 80 ? 11.027 -13.315 42.403 1.00 20.39 360 THR A O 1
ATOM 623 N N . LEU A 1 81 ? 11.507 -11.194 43.023 1.00 21.12 361 LEU A N 1
ATOM 624 C CA . LEU A 1 81 ? 11.353 -10.617 41.694 1.00 21.00 361 LEU A CA 1
ATOM 625 C C . LEU A 1 81 ? 12.694 -10.043 41.267 1.00 20.90 361 LEU A C 1
ATOM 626 O O . LEU A 1 81 ? 13.358 -9.334 42.034 1.00 20.06 361 LEU A O 1
ATOM 631 N N . LEU A 1 82 ? 13.082 -10.379 40.042 1.00 20.49 362 LEU A N 1
ATOM 632 C CA . LEU A 1 82 ? 14.347 -9.969 39.455 1.00 21.12 362 LEU A CA 1
ATOM 633 C C . LEU A 1 82 ? 14.040 -9.093 38.261 1.00 20.72 362 LEU A C 1
ATOM 634 O O . LEU A 1 82 ? 13.197 -9.456 37.436 1.00 20.22 362 LEU A O 1
ATOM 639 N N . ALA A 1 83 ? 14.731 -7.956 38.163 1.00 20.51 363 ALA A N 1
ATOM 640 C CA . ALA A 1 83 ? 14.596 -7.057 37.017 1.00 20.43 363 ALA A CA 1
ATOM 641 C C . ALA A 1 83 ? 15.962 -6.680 36.471 1.00 20.55 363 ALA A C 1
ATOM 642 O O . ALA A 1 83 ? 16.889 -6.398 37.232 1.00 20.83 363 ALA A O 1
ATOM 644 N N . ALA A 1 84 ? 16.089 -6.681 35.148 1.00 20.18 364 ALA A N 1
ATOM 645 C CA . ALA A 1 84 ? 17.344 -6.312 34.518 1.00 19.90 364 ALA A CA 1
ATOM 646 C C . ALA A 1 84 ? 17.143 -5.559 33.218 1.00 20.28 364 ALA A C 1
ATOM 647 O O . ALA A 1 84 ? 16.205 -5.828 32.457 1.00 19.46 364 ALA A O 1
ATOM 649 N N . ASN A 1 85 ? 18.036 -4.610 32.976 1.00 21.00 365 ASN A N 1
ATOM 650 C CA . ASN A 1 85 ? 18.177 -3.993 31.664 1.00 22.48 365 ASN A CA 1
ATOM 651 C C . ASN A 1 85 ? 19.673 -3.719 31.466 1.00 24.10 365 ASN A C 1
ATOM 652 O O . ASN A 1 85 ? 20.479 -4.082 32.316 1.00 23.02 365 ASN A O 1
ATOM 657 N N . PRO A 1 86 ? 20.063 -3.107 30.336 1.00 27.07 366 PRO A N 1
ATOM 658 C CA . PRO A 1 86 ? 21.505 -2.937 30.126 1.00 27.68 366 PRO A CA 1
ATOM 659 C C . PRO A 1 86 ? 22.231 -2.051 31.149 1.00 28.44 366 PRO A C 1
ATOM 660 O O . PRO A 1 86 ? 23.449 -2.132 31.245 1.00 28.65 366 PRO A O 1
ATOM 664 N N . PHE A 1 87 ? 21.503 -1.229 31.903 1.00 30.25 367 PHE A N 1
ATOM 665 C CA . PHE A 1 87 ? 22.122 -0.261 32.817 1.00 31.26 367 PHE A CA 1
ATOM 666 C C . PHE A 1 87 ? 22.023 -0.603 34.303 1.00 30.53 367 PHE A C 1
ATOM 667 O O . PHE A 1 87 ? 22.578 0.109 35.154 1.00 31.18 367 PHE A O 1
ATOM 675 N N . GLY A 1 88 ? 21.339 -1.694 34.625 1.00 28.50 368 GLY A N 1
ATOM 676 C CA . GLY A 1 88 ? 21.302 -2.159 36.000 1.00 27.01 368 GLY A CA 1
ATOM 677 C C . GLY A 1 88 ? 20.450 -3.382 36.224 1.00 25.73 368 GLY A C 1
ATOM 678 O O . GLY A 1 88 ? 19.656 -3.783 35.362 1.00 25.51 368 GLY A O 1
ATOM 679 N N . GLN A 1 89 ? 20.610 -3.960 37.404 1.00 23.41 369 GLN A N 1
ATOM 680 C CA . GLN A 1 89 ? 19.970 -5.213 37.740 1.00 22.40 369 GLN A CA 1
ATOM 681 C C . GLN A 1 89 ? 19.574 -5.205 39.220 1.00 21.37 369 GLN A C 1
ATOM 682 O O . GLN A 1 89 ? 20.362 -4.833 40.087 1.00 20.29 369 GLN A O 1
ATOM 688 N N . ALA A 1 90 ? 18.350 -5.627 39.501 1.00 20.51 370 ALA A N 1
ATOM 689 C CA . ALA A 1 90 ? 17.817 -5.533 40.843 1.00 20.92 370 ALA A CA 1
ATOM 690 C C . ALA A 1 90 ? 17.029 -6.780 41.244 1.00 20.62 370 ALA A C 1
ATOM 691 O O . ALA A 1 90 ? 16.541 -7.530 40.395 1.00 19.89 370 ALA A O 1
ATOM 693 N N . SER A 1 91 ? 16.912 -6.975 42.553 1.00 20.43 371 SER A N 1
ATOM 694 C CA . SER A 1 91 ? 16.226 -8.128 43.125 1.00 21.01 371 SER A CA 1
ATOM 695 C C . SER A 1 91 ? 15.515 -7.698 44.400 1.00 21.54 371 SER A C 1
ATOM 696 O O . SER A 1 91 ? 16.073 -6.941 45.189 1.00 20.99 371 SER A O 1
ATOM 699 N N . ALA A 1 92 ? 14.294 -8.184 44.602 1.00 22.69 372 ALA A N 1
ATOM 700 C CA . ALA A 1 92 ? 13.593 -8.001 45.875 1.00 23.80 372 ALA A CA 1
ATOM 701 C C . ALA A 1 92 ? 12.936 -9.312 46.277 1.00 24.94 3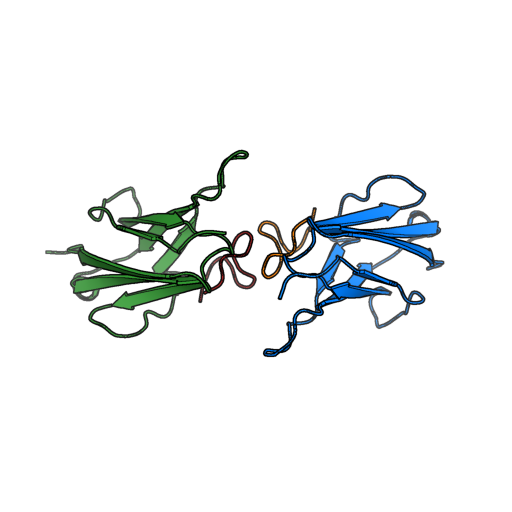72 ALA A C 1
ATOM 702 O O . ALA A 1 92 ? 12.448 -10.027 45.402 1.00 25.47 372 ALA A O 1
ATOM 704 N N . SER A 1 93 ? 12.948 -9.639 47.576 1.00 25.73 373 SER A N 1
ATOM 705 C CA . SER A 1 93 ? 12.215 -10.812 48.094 1.00 27.74 373 SER A CA 1
ATOM 706 C C . SER A 1 93 ? 11.472 -10.586 49.394 1.00 28.71 373 SER A C 1
ATOM 707 O O . SER A 1 93 ? 11.830 -9.736 50.209 1.00 29.70 373 SER A O 1
ATOM 710 N N . ILE A 1 94 ? 10.421 -11.379 49.557 1.00 27.66 374 ILE A N 1
ATOM 711 C CA . ILE A 1 94 ? 9.552 -11.327 50.716 1.00 27.57 374 ILE A CA 1
ATOM 712 C C . ILE A 1 94 ? 9.079 -12.750 50.996 1.00 27.26 374 ILE A C 1
ATOM 713 O O . ILE A 1 94 ? 9.267 -13.646 50.174 1.00 24.58 374 ILE A O 1
ATOM 718 N N . MET A 1 95 ? 8.503 -12.945 52.176 1.00 27.69 375 MET A N 1
ATOM 719 C CA . MET A 1 95 ? 7.848 -14.191 52.530 1.00 28.34 375 MET A CA 1
ATOM 720 C C . MET A 1 95 ? 6.361 -13.947 52.359 1.00 27.96 375 MET A C 1
ATOM 721 O O . MET A 1 95 ? 5.880 -12.845 52.650 1.00 28.15 375 MET A O 1
ATOM 726 N N . ALA A 1 96 ? 5.643 -14.954 51.868 1.00 25.78 376 ALA A N 1
ATOM 727 C CA . ALA A 1 96 ? 4.196 -14.895 51.790 1.00 26.45 376 ALA A CA 1
ATOM 728 C C . ALA A 1 96 ? 3.578 -16.156 52.392 1.00 27.63 376 ALA A C 1
ATOM 729 O O . ALA A 1 96 ? 4.002 -17.268 52.109 1.00 27.06 376 ALA A O 1
ATOM 731 N N . ALA A 1 97 ? 2.586 -15.956 53.246 1.00 30.21 377 ALA A N 1
ATOM 732 C CA . ALA A 1 97 ? 1.826 -17.040 53.832 1.00 33.28 377 ALA A CA 1
ATOM 733 C C . ALA A 1 97 ? 0.373 -16.804 53.441 1.00 34.86 377 ALA A C 1
ATOM 734 O O . ALA A 1 97 ? -0.197 -15.774 53.779 1.00 34.01 377 ALA A O 1
ATOM 736 N N . PHE A 1 98 ? -0.202 -17.743 52.695 1.00 37.84 378 PHE A N 1
ATOM 737 C CA . PHE A 1 98 ? -1.569 -17.604 52.179 1.00 40.47 378 PHE A CA 1
ATOM 738 C C . PHE A 1 98 ? -2.602 -18.358 53.014 1.00 45.96 378 PHE A C 1
ATOM 739 O O . PHE A 1 98 ? -3.748 -17.927 53.116 1.00 49.17 378 PHE A O 1
ATOM 747 N N . MET 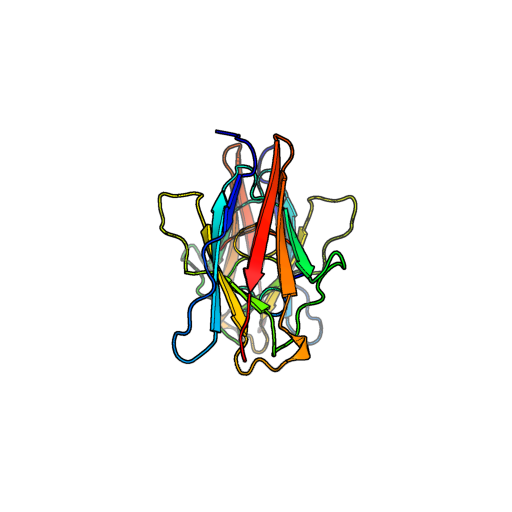A 1 99 ? -2.197 -19.486 53.593 1.00 52.92 379 MET A N 1
ATOM 748 C CA . MET A 1 99 ? -3.077 -20.300 54.421 1.00 56.83 379 MET A CA 1
ATOM 749 C C . MET A 1 99 ? -3.012 -19.839 55.885 1.00 62.25 379 MET A C 1
ATOM 750 O O . MET A 1 99 ? -2.507 -20.546 56.765 1.00 68.93 379 MET A O 1
ATOM 755 C CA . GLY B 2 1 ? 7.921 -15.782 31.184 1.00 23.96 0 GLY B CA 1
ATOM 756 C C . GLY B 2 1 ? 6.489 -15.569 31.693 1.00 23.59 0 GLY B C 1
ATOM 757 O O . GLY B 2 1 ? 6.116 -16.089 32.750 1.00 23.92 0 GLY B O 1
ATOM 758 N N . PHE B 2 2 ? 5.691 -14.793 30.959 1.00 22.48 1 PHE B N 1
ATOM 759 C CA . PHE B 2 2 ? 4.384 -14.334 31.447 1.00 22.39 1 PHE B CA 1
ATOM 760 C C . PHE B 2 2 ? 3.210 -15.124 30.857 1.00 22.07 1 PHE B C 1
ATOM 761 O O . PHE B 2 2 ? 3.025 -15.149 29.647 1.00 21.81 1 PHE B O 1
ATOM 769 N N . PHE B 2 3 ? 2.401 -15.721 31.724 1.00 21.83 2 PHE B N 1
ATOM 770 C CA . PHE B 2 3 ? 1.194 -16.444 31.316 1.00 22.37 2 PHE B CA 1
ATOM 771 C C . PHE B 2 3 ? 0.209 -15.571 30.544 1.00 22.89 2 PHE B C 1
ATOM 772 O O . PHE B 2 3 ? -0.334 -16.013 29.543 1.00 24.01 2 PHE B O 1
ATOM 780 N N . LEU B 2 4 ? -0.020 -14.336 30.996 1.00 22.92 3 LEU B N 1
ATOM 781 C CA . LEU B 2 4 ? -0.949 -13.419 30.310 1.00 23.02 3 LEU B CA 1
ATOM 782 C C . LEU B 2 4 ? -0.352 -12.702 29.096 1.00 22.86 3 LEU B C 1
ATOM 783 O O . LEU B 2 4 ? -1.078 -12.211 28.239 1.00 22.55 3 LEU B O 1
ATOM 788 N N . TYR B 2 5 ? 0.966 -12.618 29.035 1.00 22.94 4 TYR B N 1
ATOM 789 C CA . TYR B 2 5 ? 1.620 -11.761 28.063 1.00 22.19 4 TYR B CA 1
ATOM 790 C C . TYR B 2 5 ? 2.675 -12.523 27.286 1.00 21.22 4 TYR B C 1
ATOM 791 O O . TYR B 2 5 ? 3.863 -12.364 27.533 1.00 20.63 4 TYR B O 1
ATOM 800 N N . PRO B 2 6 ? 2.244 -13.336 26.318 1.00 21.17 5 PRO B N 1
ATOM 801 C CA . PRO B 2 6 ? 3.212 -14.095 25.535 1.00 21.96 5 PRO B CA 1
ATOM 802 C C . PRO B 2 6 ? 4.154 -13.217 24.695 1.00 22.39 5 PRO B C 1
ATOM 803 O O . PRO B 2 6 ? 5.221 -13.682 24.322 1.00 22.99 5 PRO B O 1
ATOM 807 N N . HIS B 2 7 ? 3.788 -11.957 24.438 1.00 22.85 6 HIS B N 1
ATOM 808 C CA . HIS B 2 7 ? 4.644 -11.044 23.663 1.00 23.20 6 HIS B CA 1
ATOM 809 C C . HIS B 2 7 ? 5.139 -9.866 24.501 1.00 24.11 6 HIS B C 1
ATOM 810 O O . HIS B 2 7 ? 5.493 -8.813 23.973 1.00 25.06 6 HIS B O 1
ATOM 817 N N . GLY B 2 8 ? 5.192 -10.059 25.816 1.00 23.26 7 GLY B N 1
ATOM 818 C CA . GLY B 2 8 ? 5.608 -9.007 26.712 1.00 22.95 7 GLY B CA 1
ATOM 819 C C . GLY B 2 8 ? 4.482 -8.031 26.992 1.00 22.31 7 GLY B C 1
ATOM 820 O O . GLY B 2 8 ? 3.390 -8.146 26.440 1.00 21.18 7 GLY B O 1
ATOM 821 N N . PHE B 2 9 ? 4.767 -7.087 27.879 1.00 21.94 8 PHE B N 1
ATOM 822 C CA . PHE B 2 9 ? 3.825 -6.062 28.289 1.00 22.90 8 PHE B CA 1
ATOM 823 C C . PHE B 2 9 ? 4.452 -4.685 28.073 1.00 23.17 8 PHE B C 1
ATOM 824 O O . PHE B 2 9 ? 5.251 -4.223 28.892 1.00 23.36 8 PHE B O 1
ATOM 832 N N . TYR B 2 10 ? 4.097 -4.051 26.961 1.00 23.53 9 TYR B N 1
ATOM 833 C CA . TYR B 2 10 ? 4.654 -2.752 26.567 1.00 23.92 9 TYR B CA 1
ATOM 834 C C . TYR B 2 10 ? 6.182 -2.737 26.609 1.00 22.59 9 TYR B C 1
ATOM 835 O O . TYR B 2 10 ? 6.786 -1.780 27.074 1.00 21.69 9 TYR B O 1
ATOM 844 N N . GLY B 2 11 ? 6.798 -3.819 26.140 1.00 22.37 10 GLY B N 1
ATOM 845 C CA . GLY B 2 11 ? 8.257 -3.917 26.100 1.00 22.21 10 GLY B CA 1
ATOM 846 C C . GLY B 2 11 ? 8.890 -4.693 27.236 1.00 22.11 10 GLY B C 1
ATOM 847 O O . GLY B 2 11 ? 10.013 -5.169 27.099 1.00 22.99 10 GLY B O 1
ATOM 848 N N . ILE B 2 12 ? 8.202 -4.809 28.364 1.00 22.29 11 ILE B N 1
ATOM 849 C CA . ILE B 2 12 ? 8.693 -5.647 29.463 1.00 22.75 11 ILE B CA 1
ATOM 850 C C . ILE B 2 12 ? 8.565 -7.100 29.053 1.00 21.97 11 ILE B C 1
ATOM 851 O O . ILE B 2 12 ? 7.503 -7.538 28.617 1.00 22.99 11 ILE B O 1
ATOM 856 N N . VAL B 2 13 ? 9.655 -7.838 29.178 1.00 22.06 12 VAL B N 1
ATOM 857 C CA . VAL B 2 13 ? 9.674 -9.244 28.783 1.00 22.62 12 VAL B CA 1
ATOM 858 C C . VAL B 2 13 ? 9.962 -10.117 29.985 1.00 22.67 12 VAL B C 1
ATOM 859 O O . VAL B 2 13 ? 10.464 -9.651 31.009 1.00 21.83 12 VAL B O 1
ATOM 863 N N . CYS B 2 14 ? 9.596 -11.380 29.848 1.00 22.56 13 CYS B N 1
ATOM 864 C CA . CYS B 2 14 ? 9.819 -12.361 30.878 1.00 23.97 13 CYS B CA 1
ATOM 865 C C . CYS B 2 14 ? 11.139 -13.073 30.582 1.00 23.79 13 CYS B C 1
ATOM 866 O O . CYS B 2 14 ? 11.287 -13.617 29.485 1.00 23.20 13 CYS B O 1
ATOM 869 N N . SER C 1 3 ? 21.058 1.787 19.472 1.00 35.37 283 SER C N 1
ATOM 870 C CA . SER C 1 3 ? 20.105 2.818 18.953 1.00 36.82 283 SER C CA 1
ATOM 871 C C . SER C 1 3 ? 20.270 3.093 17.456 1.00 36.40 283 SER C C 1
ATOM 872 O O . SER C 1 3 ? 21.386 3.332 16.993 1.00 37.12 283 SER C O 1
ATOM 875 N N . PHE C 1 4 ? 19.159 3.068 16.714 1.00 33.54 284 PHE C N 1
ATOM 876 C CA . PHE C 1 4 ? 19.154 3.439 15.288 1.00 32.02 284 PHE C CA 1
ATOM 877 C C . PHE C 1 4 ? 17.716 3.698 14.774 1.00 30.14 284 PHE C C 1
ATOM 878 O O . PHE C 1 4 ? 16.746 3.268 15.387 1.00 26.21 284 PHE C O 1
ATOM 886 N N . PRO C 1 5 ? 17.578 4.404 13.643 1.00 28.90 285 PRO C N 1
ATOM 887 C CA . PRO C 1 5 ? 16.247 4.852 13.216 1.00 28.06 285 PRO C CA 1
ATOM 888 C C . PRO C 1 5 ? 15.260 3.745 12.866 1.00 26.50 285 PRO C C 1
ATOM 889 O O . PRO C 1 5 ? 15.651 2.695 12.368 1.00 27.05 285 PRO C O 1
ATOM 893 N N . ALA C 1 6 ? 13.984 4.007 13.122 1.00 25.75 286 ALA C N 1
ATOM 894 C CA . ALA C 1 6 ? 12.902 3.143 12.681 1.00 26.93 286 ALA C CA 1
ATOM 895 C C . ALA C 1 6 ? 12.910 3.038 11.169 1.00 26.23 286 ALA C C 1
ATOM 896 O O . ALA C 1 6 ? 13.204 4.002 10.485 1.00 26.52 286 ALA C O 1
ATOM 898 N N . SER C 1 7 ? 12.606 1.850 10.666 1.00 25.34 287 SER C N 1
ATOM 899 C CA . SER C 1 7 ? 12.506 1.619 9.244 1.00 25.18 287 SER C CA 1
ATOM 900 C C . SER C 1 7 ? 11.326 0.687 8.964 1.00 24.91 287 SER C C 1
ATOM 901 O O . SER C 1 7 ? 10.859 -0.042 9.850 1.00 23.25 287 SER C O 1
ATOM 904 N N . VAL C 1 8 ? 10.846 0.732 7.730 1.00 24.10 288 VAL C N 1
ATOM 905 C CA . VAL C 1 8 ? 9.696 -0.053 7.324 1.00 24.97 288 VAL C CA 1
ATOM 906 C C . VAL C 1 8 ? 9.772 -0.344 5.835 1.00 25.95 288 VAL C C 1
ATOM 907 O O . VAL C 1 8 ? 10.327 0.434 5.045 1.00 25.14 288 VAL C O 1
ATOM 911 N N . GLN C 1 9 ? 9.218 -1.481 5.462 1.00 27.56 289 GLN C N 1
ATOM 912 C CA . GLN C 1 9 ? 9.158 -1.877 4.076 1.00 28.17 289 GLN C CA 1
ATOM 913 C C . GLN C 1 9 ? 7.880 -2.671 3.846 1.00 28.24 289 GLN C C 1
ATOM 914 O O . GLN C 1 9 ? 7.534 -3.549 4.638 1.00 26.93 289 GLN C O 1
ATOM 920 N N . LEU C 1 10 ? 7.167 -2.339 2.777 1.00 28.87 290 LEU C N 1
ATOM 921 C CA . LEU C 1 10 ? 6.002 -3.107 2.368 1.00 29.43 290 LEU C CA 1
ATOM 922 C C . LEU C 1 10 ? 6.318 -3.892 1.110 1.00 30.83 290 LEU C C 1
ATOM 923 O O . LEU C 1 10 ? 7.178 -3.503 0.328 1.00 30.43 290 LEU C O 1
ATOM 928 N N . HIS C 1 11 ? 5.609 -5.004 0.932 1.00 32.98 291 HIS C N 1
ATOM 929 C CA . HIS C 1 11 ? 5.719 -5.834 -0.266 1.00 33.38 291 HIS C CA 1
ATOM 930 C C . HIS C 1 11 ? 4.337 -6.000 -0.863 1.00 32.81 291 HIS C C 1
ATOM 931 O O . HIS C 1 11 ? 3.332 -5.629 -0.242 1.00 30.00 291 HIS C O 1
ATOM 938 N N . THR C 1 12 ? 4.296 -6.548 -2.073 1.00 33.22 292 THR C N 1
ATOM 939 C CA . THR C 1 12 ? 3.047 -6.674 -2.824 1.00 33.45 292 THR C CA 1
ATOM 940 C C . THR C 1 12 ? 2.081 -7.596 -2.083 1.00 31.86 292 THR C C 1
ATOM 941 O O . THR C 1 12 ? 2.489 -8.622 -1.572 1.00 30.75 292 THR C O 1
ATOM 945 N N . ALA C 1 13 ? 0.810 -7.209 -2.010 1.00 33.09 293 ALA C N 1
ATOM 946 C CA . ALA C 1 13 ? -0.214 -8.030 -1.355 1.00 35.53 293 ALA C CA 1
ATOM 947 C C . ALA C 1 13 ? -0.285 -9.413 -1.996 1.00 37.66 293 ALA C C 1
ATOM 948 O O . ALA C 1 13 ? -0.251 -9.524 -3.219 1.00 37.36 293 ALA C O 1
ATOM 950 N N . VAL C 1 14 ? -0.369 -10.457 -1.170 1.00 41.19 294 VAL C N 1
ATOM 951 C CA . VAL C 1 14 ? -0.394 -11.837 -1.666 1.00 43.74 294 VAL C CA 1
ATOM 952 C C . VAL C 1 14 ? -1.531 -12.642 -1.035 1.00 45.33 294 VAL C C 1
ATOM 953 O O . VAL C 1 14 ? -1.814 -12.501 0.161 1.00 43.53 294 VAL C O 1
ATOM 957 N N . GLU C 1 15 ? -2.177 -13.471 -1.861 1.00 47.54 295 GLU C N 1
ATOM 958 C CA . GLU C 1 15 ? -3.243 -14.379 -1.426 1.00 50.08 295 GLU C CA 1
ATOM 959 C C . GLU C 1 15 ? -2.641 -15.683 -0.893 1.00 51.56 295 GLU C C 1
ATOM 960 O O . GLU C 1 15 ? -1.861 -16.346 -1.573 1.00 48.19 295 GLU C O 1
ATOM 966 N N . MET C 1 16 ? -3.039 -16.047 0.320 1.00 55.54 296 MET C N 1
ATOM 967 C CA . MET C 1 16 ? -2.378 -17.091 1.093 1.00 59.05 296 MET C CA 1
ATOM 968 C C . MET C 1 16 ? -3.428 -17.811 1.949 1.00 60.26 296 MET C C 1
ATOM 969 O O . MET C 1 16 ? -3.202 -18.091 3.128 1.00 65.42 296 MET C O 1
ATOM 974 N N . HIS C 1 17 ? -4.576 -18.110 1.345 1.00 60.15 297 HIS C N 1
ATOM 975 C CA . HIS C 1 17 ? -5.792 -18.492 2.076 1.00 62.46 297 HIS C CA 1
ATOM 976 C C . HIS C 1 17 ? -6.440 -17.209 2.600 1.00 61.56 297 HIS C C 1
ATOM 977 O O . HIS C 1 17 ? -7.502 -16.801 2.117 1.00 61.88 297 HIS C O 1
ATOM 979 N N . HIS C 1 18 ? -5.793 -16.576 3.577 1.00 57.08 298 HIS C N 1
ATOM 980 C CA . HIS C 1 18 ? -6.092 -15.186 3.929 1.00 53.90 298 HIS C CA 1
ATOM 981 C C . HIS C 1 18 ? -5.207 -14.276 3.070 1.00 48.47 298 HIS C C 1
ATOM 982 O O . HIS C 1 18 ? -4.099 -14.659 2.702 1.00 45.93 298 HIS C O 1
ATOM 989 N N . TRP C 1 19 ? -5.703 -13.088 2.735 1.00 46.03 299 TRP C N 1
ATOM 990 C CA . TRP C 1 19 ? -4.886 -12.085 2.033 1.00 44.66 299 TRP C CA 1
ATOM 991 C C . TRP C 1 19 ? -3.885 -11.431 2.997 1.00 40.39 299 TRP C C 1
ATOM 992 O O . TRP C 1 19 ? -4.196 -11.196 4.163 1.00 39.56 299 TRP C O 1
ATOM 1003 N N . CYS C 1 20 ? -2.686 -11.154 2.495 1.00 37.51 300 CYS C N 1
ATOM 1004 C CA . CYS C 1 20 ? -1.604 -10.605 3.307 1.00 36.29 300 CYS C CA 1
ATOM 1005 C C . CYS C 1 20 ? -0.893 -9.476 2.580 1.00 34.25 300 CYS C C 1
ATOM 1006 O O . CYS C 1 20 ? -0.468 -9.645 1.442 1.00 34.04 300 CYS C O 1
ATOM 1009 N N . ILE C 1 21 ? -0.770 -8.328 3.244 1.00 32.60 301 ILE C N 1
ATOM 1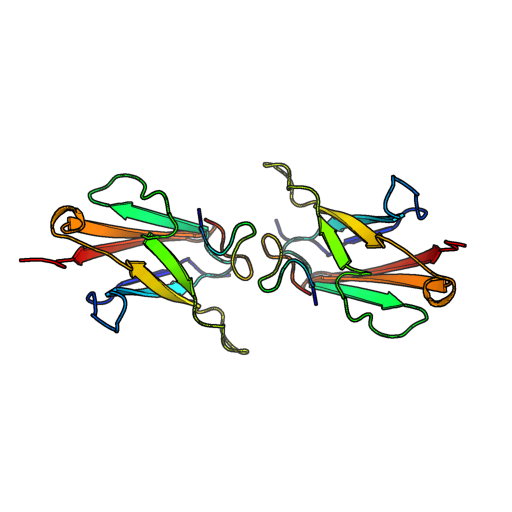010 C CA . ILE C 1 21 ? 0.176 -7.298 2.837 1.00 31.01 301 ILE C CA 1
ATOM 1011 C C . ILE C 1 21 ? 1.450 -7.528 3.645 1.00 29.75 301 ILE C C 1
ATOM 1012 O O . ILE C 1 21 ? 1.505 -7.154 4.820 1.00 30.02 301 ILE C O 1
ATOM 1017 N N . PRO C 1 22 ? 2.479 -8.154 3.040 1.00 28.01 302 PRO C N 1
ATOM 1018 C CA . PRO C 1 22 ? 3.677 -8.446 3.838 1.00 27.37 302 PRO C CA 1
ATOM 1019 C C . PRO C 1 22 ? 4.467 -7.195 4.217 1.00 27.02 302 PRO C C 1
ATOM 1020 O O . PRO C 1 22 ? 4.590 -6.280 3.408 1.00 27.13 302 PRO C O 1
ATOM 1024 N N . PHE C 1 23 ? 5.008 -7.171 5.433 1.00 26.39 303 PHE C N 1
ATOM 1025 C CA . PHE C 1 23 ? 5.850 -6.060 5.859 1.00 25.78 303 PHE C CA 1
ATOM 1026 C C . PHE C 1 23 ? 7.011 -6.506 6.720 1.00 25.56 303 PHE C C 1
ATOM 1027 O O . PHE C 1 23 ? 6.975 -7.579 7.331 1.00 25.11 303 PHE C O 1
ATOM 1035 N N . SER C 1 24 ? 8.020 -5.641 6.766 1.00 25.65 304 SER C N 1
ATOM 1036 C CA . SER C 1 24 ? 9.100 -5.704 7.738 1.00 26.18 304 SER C CA 1
ATOM 1037 C C . SER C 1 24 ? 9.264 -4.344 8.400 1.00 26.18 304 SER C C 1
ATOM 1038 O O . SER C 1 24 ? 9.118 -3.309 7.737 1.00 27.28 304 SER C O 1
ATOM 1041 N N . VAL C 1 25 ? 9.550 -4.354 9.701 1.00 25.61 305 VAL C N 1
ATOM 1042 C CA . VAL C 1 25 ? 9.894 -3.151 10.447 1.00 25.80 305 VAL C CA 1
ATOM 1043 C C . VAL C 1 25 ? 11.139 -3.373 11.291 1.00 25.53 305 VAL C C 1
ATOM 1044 O O . VAL C 1 25 ? 11.507 -4.503 11.595 1.00 25.26 305 VAL C O 1
ATOM 1048 N N . ASP C 1 26 ? 11.787 -2.280 11.665 1.00 25.96 306 ASP C N 1
ATOM 1049 C CA . ASP C 1 26 ? 12.996 -2.355 12.466 1.00 27.62 306 ASP C CA 1
ATOM 1050 C C . ASP C 1 26 ? 13.197 -1.022 13.187 1.00 27.71 306 ASP C C 1
ATOM 1051 O O . ASP C 1 26 ? 12.501 -0.040 12.898 1.00 26.16 306 ASP C O 1
ATOM 1056 N N . GLY C 1 27 ? 14.134 -1.011 14.133 1.00 28.03 307 GLY C N 1
ATOM 1057 C CA . GLY C 1 27 ? 14.445 0.166 14.946 1.00 29.15 307 GLY C CA 1
ATOM 1058 C C . GLY C 1 27 ? 14.802 -0.224 16.376 1.00 29.48 307 GLY C C 1
ATOM 1059 O O . GLY C 1 27 ? 14.346 -1.244 16.869 1.00 29.75 307 GLY C O 1
ATOM 1060 N N . GLN C 1 28 ? 15.639 0.583 17.022 1.00 30.63 308 GLN C N 1
ATOM 1061 C CA . GLN C 1 28 ? 15.922 0.462 18.457 1.00 32.88 308 GLN C CA 1
ATOM 1062 C C . GLN C 1 28 ? 15.977 1.873 19.032 1.00 31.18 308 GLN C C 1
ATOM 1063 O O . GLN C 1 28 ? 16.797 2.669 18.603 1.00 34.02 308 GLN C O 1
ATOM 1069 N N . PRO C 1 29 ? 15.108 2.192 19.996 1.00 30.32 309 PRO C N 1
ATOM 1070 C CA . PRO C 1 29 ? 14.045 1.355 20.577 1.00 29.84 309 PRO C CA 1
ATOM 1071 C C . PRO C 1 29 ? 13.008 0.863 19.565 1.00 28.95 309 PRO C C 1
ATOM 1072 O O . PRO C 1 29 ? 12.890 1.399 18.455 1.00 28.26 309 PRO C O 1
ATOM 1076 N N . ALA C 1 30 ? 12.268 -0.165 19.962 1.00 28.01 310 ALA C N 1
ATOM 1077 C CA . ALA C 1 30 ? 11.260 -0.752 19.113 1.00 27.21 310 ALA C CA 1
ATOM 1078 C C . ALA C 1 30 ? 10.294 0.347 18.645 1.00 26.49 310 ALA C C 1
ATOM 1079 O O . ALA C 1 30 ? 9.862 1.193 19.443 1.00 24.91 310 ALA C O 1
ATOM 1081 N N . PRO C 1 31 ? 9.974 0.356 17.341 1.00 25.29 311 PRO C N 1
ATOM 1082 C CA . PRO C 1 31 ? 9.110 1.405 16.822 1.00 25.23 311 PRO C CA 1
ATOM 1083 C C . PRO C 1 31 ? 7.669 1.230 17.241 1.00 25.99 311 PRO C C 1
ATOM 1084 O O . PRO C 1 31 ? 7.234 0.108 17.507 1.00 25.98 311 PRO C O 1
ATOM 1088 N N . SER C 1 32 ? 6.944 2.341 17.291 1.00 25.93 312 SER C N 1
ATOM 1089 C CA . SER C 1 32 ? 5.499 2.314 17.326 1.00 26.50 312 SER C CA 1
ATOM 1090 C C . SER C 1 32 ? 5.016 2.289 15.882 1.00 26.09 312 SER C C 1
ATOM 1091 O O . SER C 1 32 ? 5.690 2.830 14.998 1.00 26.23 312 SER C O 1
ATOM 1094 N N . LEU C 1 33 ? 3.862 1.657 15.652 1.00 25.49 313 LEU C N 1
ATOM 1095 C CA . LEU C 1 33 ? 3.312 1.443 14.311 1.00 24.78 313 LEU C CA 1
ATOM 1096 C C . LEU C 1 33 ? 1.854 1.884 14.187 1.00 25.48 313 LEU C C 1
ATOM 1097 O O . LEU C 1 33 ? 1.106 1.926 15.168 1.00 25.73 313 LEU C O 1
ATOM 1102 N N . ARG C 1 34 ? 1.463 2.194 12.955 1.00 26.31 314 ARG C N 1
ATOM 1103 C CA . ARG C 1 34 ? 0.089 2.545 12.631 1.00 28.06 314 ARG C CA 1
ATOM 1104 C C . ARG C 1 34 ? -0.150 2.287 11.149 1.00 26.32 314 ARG C C 1
ATOM 1105 O O . ARG C 1 34 ? 0.736 2.553 10.317 1.00 25.91 314 ARG C O 1
ATOM 1113 N N . TRP C 1 35 ? -1.325 1.755 10.818 1.00 24.63 315 TRP C N 1
ATOM 1114 C CA . TRP C 1 35 ? -1.735 1.610 9.420 1.00 24.08 315 TRP C CA 1
ATOM 1115 C C . TRP C 1 35 ? -2.696 2.727 9.017 1.00 24.07 315 TRP C C 1
ATOM 1116 O O . TRP C 1 35 ? -3.456 3.237 9.850 1.00 22.96 315 TRP C O 1
ATOM 1127 N N . LEU C 1 36 ? -2.644 3.102 7.739 1.00 23.97 316 LEU C N 1
ATOM 1128 C CA . LEU C 1 36 ? -3.631 3.994 7.132 1.00 24.41 316 LEU C CA 1
ATOM 1129 C C . LEU C 1 36 ? -4.223 3.309 5.911 1.00 24.55 316 LEU C C 1
ATOM 1130 O O . LEU C 1 36 ? -3.541 2.540 5.242 1.00 23.44 316 LEU C O 1
ATOM 1135 N N . PHE C 1 37 ? -5.493 3.598 5.634 1.00 25.33 317 PHE C N 1
ATOM 1136 C CA . PHE C 1 37 ? -6.152 3.189 4.388 1.00 25.36 317 PHE C CA 1
ATOM 1137 C C . PHE C 1 37 ? -6.596 4.478 3.724 1.00 26.04 317 PHE C C 1
ATOM 1138 O O . PHE C 1 37 ? -7.390 5.232 4.305 1.00 25.21 317 PHE C O 1
ATOM 1146 N N . ASN C 1 38 ? -6.061 4.734 2.526 1.00 26.10 318 ASN C N 1
ATOM 1147 C CA . ASN C 1 38 ? -6.300 5.977 1.797 1.00 27.40 318 ASN C CA 1
ATOM 1148 C C . ASN C 1 38 ? -6.036 7.218 2.662 1.00 27.83 318 ASN C C 1
ATOM 1149 O O . ASN C 1 38 ? -6.773 8.206 2.594 1.00 29.69 318 ASN C O 1
ATOM 1154 N N . GLY C 1 39 ? -4.988 7.154 3.481 1.00 27.32 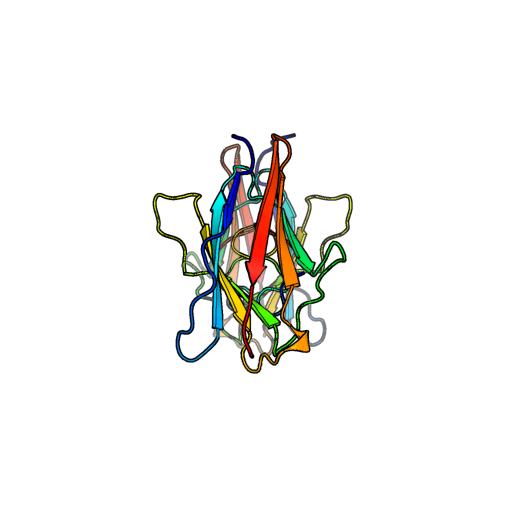319 GLY C N 1
ATOM 1155 C CA . GLY C 1 39 ? -4.586 8.275 4.324 1.00 26.24 319 GLY C CA 1
ATOM 1156 C C . GLY C 1 39 ? -5.159 8.339 5.732 1.00 26.15 319 GLY C C 1
ATOM 1157 O O . GLY C 1 39 ? -4.585 9.015 6.587 1.00 26.56 319 GLY C O 1
ATOM 1158 N N . SER C 1 40 ? -6.274 7.660 6.000 1.00 27.13 320 SER C N 1
ATOM 1159 C CA . SER C 1 40 ? -6.884 7.717 7.349 1.00 27.65 320 SER C CA 1
ATOM 1160 C C . SER C 1 40 ? -6.560 6.504 8.193 1.00 26.91 320 SER C C 1
ATOM 1161 O O . SER C 1 40 ? -6.402 5.404 7.689 1.00 25.61 320 SER C O 1
ATOM 1164 N N . VAL C 1 41 ? -6.513 6.727 9.499 1.00 28.20 321 VAL C N 1
ATOM 1165 C CA . VAL C 1 41 ? -6.157 5.693 10.446 1.00 29.19 321 VAL C CA 1
ATOM 1166 C C . VAL C 1 41 ? -7.001 4.453 10.187 1.00 29.86 321 VAL C C 1
ATOM 1167 O O . VAL C 1 41 ? -8.214 4.552 10.012 1.00 29.80 321 VAL C O 1
ATOM 1171 N N . LEU C 1 42 ? -6.338 3.300 10.116 1.00 29.38 322 LEU C N 1
ATOM 1172 C CA . LEU C 1 42 ? -7.017 2.026 9.960 1.00 30.39 322 LEU C CA 1
ATOM 1173 C C . LEU C 1 42 ? -7.184 1.382 11.344 1.00 30.03 322 LEU C C 1
ATOM 1174 O O . LEU C 1 42 ? -6.200 1.065 12.030 1.00 27.81 322 LEU C O 1
ATOM 1179 N N . ASN C 1 43 ? -8.434 1.229 11.756 1.00 29.25 323 ASN C N 1
ATOM 1180 C CA . ASN C 1 43 ? -8.758 0.636 13.048 1.00 30.29 323 ASN C CA 1
ATOM 1181 C C . ASN C 1 43 ? -8.893 -0.865 12.870 1.00 28.21 323 ASN C C 1
ATOM 1182 O O . ASN C 1 43 ? -9.738 -1.340 12.107 1.00 26.79 323 ASN C O 1
ATOM 1187 N N . GLU C 1 44 ? -8.050 -1.617 13.562 1.00 27.50 324 GLU C N 1
ATOM 1188 C CA . GLU C 1 44 ? -8.009 -3.068 13.347 1.00 27.81 324 GLU C CA 1
ATOM 1189 C C . GLU C 1 44 ? -9.254 -3.754 13.909 1.00 27.52 324 GLU C C 1
ATOM 1190 O O . GLU C 1 44 ? -9.871 -3.273 14.859 1.00 26.39 324 GLU C O 1
ATOM 1196 N N . THR C 1 45 ? -9.636 -4.851 13.270 1.00 28.55 325 THR C N 1
ATOM 1197 C CA . THR C 1 45 ? -10.786 -5.644 13.676 1.00 29.85 325 THR C CA 1
ATOM 1198 C C . THR C 1 45 ? -10.437 -7.117 13.500 1.00 31.86 325 THR C C 1
ATOM 1199 O O . THR C 1 45 ? -9.367 -7.452 12.976 1.00 32.18 325 THR C O 1
ATOM 1203 N N . SER C 1 46 ? -11.357 -7.997 13.895 1.00 34.19 326 SER C N 1
ATOM 1204 C CA . SER C 1 46 ? -11.192 -9.442 13.686 1.00 35.70 326 SER C CA 1
ATOM 1205 C C . SER C 1 46 ? -11.040 -9.832 12.208 1.00 35.94 326 SER C C 1
ATOM 1206 O O . SER C 1 46 ? -10.513 -10.902 11.911 1.00 39.02 326 SER C O 1
ATOM 1209 N N . PHE C 1 47 ? -11.490 -8.972 11.293 1.00 35.65 327 PHE C N 1
ATOM 1210 C CA . PHE C 1 47 ? -11.329 -9.198 9.845 1.00 38.08 327 PHE C CA 1
ATOM 1211 C C . PHE C 1 47 ? -10.069 -8.559 9.235 1.00 36.35 327 PHE C C 1
ATOM 1212 O O . PHE C 1 47 ? -9.596 -8.998 8.182 1.00 35.59 327 PHE C O 1
ATOM 1220 N N . ILE C 1 48 ? -9.543 -7.516 9.876 1.00 34.72 328 ILE C N 1
ATOM 1221 C CA . ILE C 1 48 ? -8.381 -6.783 9.355 1.00 33.00 328 ILE C CA 1
ATOM 1222 C C . ILE C 1 48 ? -7.433 -6.450 10.499 1.00 29.55 328 ILE C C 1
ATOM 1223 O O . ILE C 1 48 ? -7.720 -5.579 11.324 1.00 27.36 328 ILE C O 1
ATOM 1228 N N . PHE C 1 49 ? -6.288 -7.121 10.536 1.00 27.96 329 PHE C N 1
ATOM 1229 C CA . PHE C 1 49 ? -5.383 -6.961 11.657 1.00 27.42 329 PHE C CA 1
ATOM 1230 C C . PHE C 1 49 ? -3.929 -7.268 11.329 1.00 26.44 329 PHE C C 1
ATOM 1231 O O . PHE C 1 49 ? -3.625 -7.987 10.375 1.00 26.11 329 PHE C O 1
ATOM 1239 N N . THR C 1 50 ? -3.042 -6.734 12.164 1.00 25.31 330 THR C N 1
ATOM 1240 C CA . THR C 1 50 ? -1.616 -7.021 12.086 1.00 25.21 330 THR C CA 1
ATOM 1241 C C . THR C 1 50 ? -1.304 -8.395 12.707 1.00 25.13 330 THR C C 1
ATOM 1242 O O . THR C 1 50 ? -1.737 -8.707 13.820 1.00 24.72 330 THR C O 1
ATOM 1246 N N . GLU C 1 51 ? -0.558 -9.213 11.978 1.00 26.32 331 GLU C N 1
ATOM 1247 C CA . GLU C 1 51 ? -0.067 -10.485 12.503 1.00 27.63 331 GLU C CA 1
ATOM 1248 C C . GLU C 1 51 ? 1.441 -10.586 12.292 1.00 27.49 331 GLU C C 1
ATOM 1249 O O . GLU C 1 51 ? 1.902 -10.610 11.161 1.00 28.07 331 GLU C O 1
ATOM 1255 N N . PHE C 1 52 ? 2.197 -10.629 13.385 1.00 27.79 332 PHE C N 1
ATOM 1256 C CA . PHE C 1 52 ? 3.646 -10.771 13.316 1.00 29.26 332 PHE C CA 1
ATOM 1257 C C . PHE C 1 52 ? 4.044 -12.238 13.233 1.00 31.18 332 PHE C C 1
ATOM 1258 O O . PHE C 1 52 ? 3.326 -13.125 13.704 1.00 29.27 332 PHE C O 1
ATOM 1266 N N . LEU C 1 53 ? 5.193 -12.481 12.619 1.00 34.08 333 LEU C N 1
ATOM 1267 C CA . LEU C 1 53 ? 5.858 -13.767 12.731 1.00 36.26 333 LEU C CA 1
ATOM 1268 C C . LEU C 1 53 ? 6.670 -13.735 14.010 1.00 35.22 333 LEU C C 1
ATOM 1269 O O . LEU C 1 53 ? 7.109 -12.675 14.442 1.00 31.31 333 LEU C O 1
ATOM 1274 N N . GLU C 1 54 ? 6.871 -14.892 14.625 1.00 37.98 334 GLU C N 1
ATOM 1275 C CA . GLU C 1 54 ? 7.703 -14.946 15.819 1.00 39.54 334 GLU C CA 1
ATOM 1276 C C . GLU C 1 54 ? 9.097 -14.413 15.491 1.00 39.41 334 GLU C C 1
ATOM 1277 O O . GLU C 1 54 ? 9.641 -14.708 14.434 1.00 38.73 334 GLU C O 1
ATOM 1283 N N . PRO C 1 55 ? 9.669 -13.603 16.389 1.00 40.88 335 PRO C N 1
ATOM 1284 C CA . PRO C 1 55 ? 10.974 -13.013 16.111 1.00 44.42 335 PRO C CA 1
ATOM 1285 C C . PRO C 1 55 ? 12.123 -14.017 16.251 1.00 46.06 335 PRO C C 1
ATOM 1286 O O . PRO C 1 55 ? 12.028 -14.948 17.048 1.00 45.52 335 PRO C O 1
ATOM 1290 N N . ALA C 1 56 ? 13.190 -13.821 15.479 1.00 47.93 336 ALA C N 1
ATOM 1291 C CA . ALA C 1 56 ? 14.394 -14.650 15.600 1.00 50.00 336 ALA C CA 1
ATOM 1292 C C . ALA C 1 56 ? 15.292 -14.099 16.700 1.00 50.67 336 ALA C C 1
ATOM 1293 O O . ALA C 1 56 ? 15.226 -12.915 17.046 1.00 47.67 336 ALA C O 1
ATOM 1295 N N . ALA C 1 57 ? 16.124 -14.974 17.251 1.00 54.27 337 ALA C N 1
ATOM 1296 C CA . ALA C 1 57 ? 16.847 -14.693 18.498 1.00 55.90 337 ALA C CA 1
ATOM 1297 C C . ALA C 1 57 ? 17.889 -13.568 18.394 1.00 54.55 337 ALA C C 1
ATOM 1298 O O . ALA C 1 57 ? 18.019 -12.754 19.310 1.00 54.00 337 ALA C O 1
ATOM 1300 N N . ASN C 1 58 ? 18.618 -13.516 17.284 1.00 53.15 338 ASN C N 1
ATOM 1301 C CA . ASN C 1 58 ? 19.698 -12.538 17.127 1.00 55.10 338 ASN C CA 1
ATOM 1302 C C . ASN C 1 58 ? 19.235 -11.147 16.643 1.00 53.84 338 ASN C C 1
ATOM 1303 O O . ASN C 1 58 ? 20.041 -10.214 16.589 1.00 53.27 338 ASN C O 1
ATOM 1305 N N . GLU C 1 59 ? 17.944 -11.002 16.338 1.00 50.67 339 GLU C N 1
ATOM 1306 C CA . GLU C 1 59 ? 17.460 -9.925 15.468 1.00 46.70 339 GLU C CA 1
ATOM 1307 C C . GLU C 1 59 ? 16.509 -8.924 16.121 1.00 41.99 339 GLU C C 1
ATOM 1308 O O . GLU C 1 59 ? 15.711 -9.275 16.975 1.00 38.67 339 GLU C O 1
ATOM 1314 N N . THR C 1 60 ? 16.612 -7.668 15.695 1.00 39.22 340 THR C N 1
ATOM 1315 C CA . THR C 1 60 ? 15.635 -6.631 16.038 1.00 35.76 340 THR C CA 1
ATOM 1316 C C . THR C 1 60 ? 14.555 -6.495 14.963 1.00 33.71 340 THR C C 1
ATOM 1317 O O . THR C 1 60 ? 13.515 -5.896 15.215 1.00 30.35 340 THR C O 1
ATOM 1321 N N . VAL C 1 61 ? 14.809 -7.054 13.777 1.00 33.50 341 VAL C N 1
ATOM 1322 C CA . VAL C 1 61 ? 13.866 -6.981 12.663 1.00 34.34 341 VAL C CA 1
ATOM 1323 C C . VAL C 1 61 ? 12.620 -7.774 13.018 1.00 32.84 341 VAL C C 1
ATOM 1324 O O . VAL C 1 61 ? 12.704 -8.824 13.645 1.00 32.20 341 VAL C O 1
ATOM 1328 N N . ARG C 1 62 ? 11.464 -7.252 12.640 1.00 32.82 342 ARG C N 1
ATOM 1329 C CA . ARG C 1 62 ? 10.207 -7.955 12.849 1.00 32.75 342 ARG C CA 1
ATOM 1330 C C . ARG C 1 62 ? 9.502 -8.039 11.512 1.00 31.45 342 ARG C C 1
ATOM 1331 O O . ARG C 1 62 ? 9.517 -7.080 10.733 1.00 30.85 342 ARG C O 1
ATOM 1339 N N . HIS C 1 63 ? 8.892 -9.186 11.250 1.00 30.36 343 HIS C N 1
ATOM 1340 C CA . HIS C 1 63 ? 8.177 -9.424 10.006 1.00 31.04 343 HIS C CA 1
ATOM 1341 C C . HIS C 1 63 ? 6.729 -9.777 10.294 1.00 31.19 343 HIS C C 1
ATOM 1342 O O . HIS C 1 63 ? 6.423 -10.377 11.329 1.00 31.37 343 HIS C O 1
ATOM 1349 N N . GLY C 1 64 ? 5.841 -9.423 9.370 1.00 31.24 344 GLY C N 1
ATOM 1350 C CA . GLY C 1 64 ? 4.437 -9.760 9.518 1.00 31.03 344 GLY C CA 1
ATOM 1351 C C . GLY C 1 64 ? 3.599 -9.518 8.284 1.00 31.47 344 GLY C C 1
ATOM 1352 O O . GLY C 1 64 ? 4.119 -9.350 7.183 1.00 33.29 344 GLY C O 1
ATOM 1353 N N . CYS C 1 65 ? 2.289 -9.527 8.495 1.00 31.32 345 CYS C N 1
ATOM 1354 C CA . CYS C 1 65 ? 1.293 -9.258 7.471 1.00 31.81 345 CYS C CA 1
ATOM 1355 C C . CYS C 1 65 ? 0.286 -8.292 8.051 1.00 30.46 345 CYS C C 1
ATOM 1356 O O . CYS C 1 65 ? 0.009 -8.323 9.251 1.00 29.60 345 CYS C O 1
ATOM 1359 N N . LEU C 1 66 ? -0.275 -7.442 7.204 1.00 30.12 346 LEU C N 1
ATOM 1360 C CA . LEU C 1 66 ? -1.610 -6.934 7.467 1.00 30.69 346 LEU C CA 1
ATOM 1361 C C . LEU C 1 66 ? -2.486 -8.048 6.901 1.00 31.36 346 LEU C C 1
ATOM 1362 O O . LEU C 1 66 ? -2.460 -8.330 5.699 1.00 29.25 346 LEU C O 1
ATOM 1367 N N . ARG C 1 67 ? -3.209 -8.712 7.786 1.00 31.90 347 ARG C N 1
ATOM 1368 C CA . ARG C 1 67 ? -4.004 -9.855 7.412 1.00 33.50 347 ARG C CA 1
ATOM 1369 C C . ARG C 1 67 ? -5.441 -9.414 7.209 1.00 33.52 347 ARG C C 1
ATOM 1370 O O . ARG C 1 67 ? -6.035 -8.798 8.094 1.00 30.76 347 ARG C O 1
ATOM 1378 N N . LEU C 1 68 ? -5.985 -9.715 6.031 1.00 34.88 348 LEU C N 1
ATOM 1379 C CA . LEU C 1 68 ? -7.402 -9.479 5.745 1.00 36.84 348 LEU C CA 1
ATOM 1380 C C . LEU C 1 68 ? -8.062 -10.832 5.438 1.00 38.07 348 LEU C C 1
ATOM 1381 O O . LEU C 1 68 ? -7.637 -11.538 4.522 1.00 35.29 348 LEU C O 1
ATOM 1386 N N . ASN C 1 69 ? -9.087 -11.188 6.214 1.00 40.76 349 ASN C N 1
ATOM 1387 C CA . ASN C 1 69 ? -9.725 -12.510 6.102 1.00 43.82 349 ASN C CA 1
ATOM 1388 C C . ASN C 1 69 ? -10.795 -12.528 5.009 1.00 45.80 349 ASN C C 1
ATOM 1389 O O . ASN C 1 69 ? -10.772 -13.400 4.149 1.00 49.52 349 ASN C O 1
ATOM 1394 N N . GLN C 1 70 ? -11.710 -11.562 5.030 1.00 47.44 350 GLN C N 1
ATOM 1395 C CA . GLN C 1 70 ? -12.824 -11.525 4.065 1.00 50.65 350 GLN C CA 1
ATOM 1396 C C . GLN C 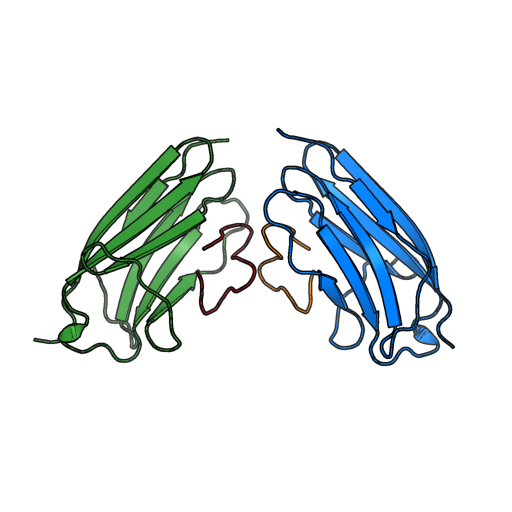1 70 ? -12.858 -10.207 3.272 1.00 50.26 350 GLN C C 1
ATOM 1397 O O . GLN C 1 70 ? -13.841 -9.460 3.347 1.00 49.73 350 GLN C O 1
ATOM 1399 N N . PRO C 1 71 ? -11.788 -9.922 2.501 1.00 49.51 351 PRO C N 1
ATOM 1400 C CA . PRO C 1 71 ? -11.720 -8.662 1.770 1.00 49.70 351 PRO C CA 1
ATOM 1401 C C . PRO C 1 71 ? -12.573 -8.663 0.503 1.00 49.92 351 PRO C C 1
ATOM 1402 O O . PRO C 1 71 ? -12.583 -9.655 -0.226 1.00 48.20 351 PRO C O 1
ATOM 1406 N N . THR C 1 72 ? -13.265 -7.553 0.254 1.00 49.95 352 THR C N 1
ATOM 1407 C CA . THR C 1 72 ? -14.007 -7.333 -0.991 1.00 51.62 352 THR C CA 1
ATOM 1408 C C . THR C 1 72 ? -13.397 -6.129 -1.720 1.00 54.63 352 THR C C 1
ATOM 1409 O O . THR C 1 72 ? -12.356 -5.605 -1.299 1.00 56.21 352 THR C O 1
ATOM 1413 N N . HIS C 1 73 ? -14.050 -5.686 -2.796 1.00 53.33 353 HIS C N 1
ATOM 1414 C CA . HIS C 1 73 ? -13.601 -4.513 -3.550 1.00 53.02 353 HIS C CA 1
ATOM 141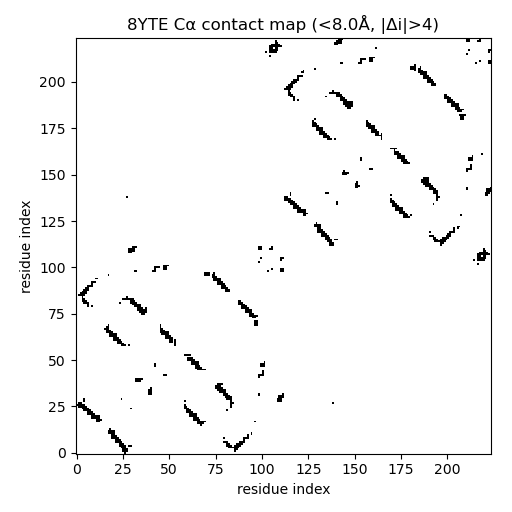5 C C . HIS C 1 73 ? -13.518 -3.209 -2.731 1.00 49.26 353 HIS C C 1
ATOM 1416 O O . HIS C 1 73 ? -12.735 -2.334 -3.075 1.00 48.65 353 HIS C O 1
ATOM 1423 N N . VAL C 1 74 ? -14.289 -3.071 -1.651 1.00 48.86 354 VAL C N 1
ATOM 1424 C CA . VAL C 1 74 ? -14.201 -1.843 -0.826 1.00 48.89 354 VAL C CA 1
ATOM 1425 C C . VAL C 1 74 ? -12.895 -1.738 -0.025 1.00 46.19 354 VAL C C 1
ATOM 1426 O O . VAL C 1 74 ? -12.567 -0.667 0.481 1.00 44.91 354 VAL C O 1
ATOM 1430 N N . ASN C 1 75 ? -12.164 -2.846 0.089 1.00 43.59 355 ASN C N 1
ATOM 1431 C CA . ASN C 1 75 ? -10.843 -2.848 0.729 1.00 40.70 355 ASN C CA 1
ATOM 1432 C C . ASN C 1 75 ? -9.713 -2.535 -0.264 1.00 37.65 355 ASN C C 1
ATOM 1433 O O . ASN C 1 75 ? -8.549 -2.487 0.120 1.00 35.95 355 ASN C O 1
ATOM 1438 N N . ASN C 1 76 ? -10.055 -2.340 -1.537 1.00 36.88 356 ASN C N 1
ATOM 1439 C CA . ASN C 1 76 ? -9.089 -1.909 -2.542 1.00 35.34 356 ASN C CA 1
ATOM 1440 C C . ASN C 1 76 ? -8.722 -0.458 -2.255 1.00 33.05 356 ASN C C 1
ATOM 1441 O O . ASN C 1 76 ? -9.590 0.346 -1.938 1.00 32.77 356 ASN C O 1
ATOM 1446 N N . GLY C 1 77 ? -7.438 -0.129 -2.353 1.00 31.24 357 GLY C N 1
ATOM 1447 C CA . GLY C 1 77 ? -6.971 1.222 -2.051 1.00 31.06 357 GLY C CA 1
ATOM 1448 C C . GLY C 1 77 ? -5.528 1.285 -1.577 1.00 30.95 357 GLY C C 1
ATOM 1449 O O . GLY C 1 77 ? -4.781 0.312 -1.682 1.00 29.85 357 GLY C O 1
ATOM 1450 N N . ASN C 1 78 ? -5.151 2.443 -1.045 1.00 31.34 358 ASN C N 1
ATOM 1451 C CA . ASN C 1 78 ? -3.765 2.733 -0.692 1.00 32.70 358 ASN C CA 1
ATOM 1452 C C . ASN C 1 78 ? -3.516 2.353 0.767 1.00 29.97 358 ASN C C 1
ATOM 1453 O O . ASN C 1 78 ? -4.128 2.918 1.664 1.00 32.39 358 ASN C O 1
ATOM 1458 N N . TYR C 1 79 ? -2.623 1.407 1.008 1.00 26.63 359 TYR C N 1
ATOM 1459 C CA . TYR C 1 79 ? -2.299 1.011 2.373 1.00 26.10 359 TYR C CA 1
ATOM 1460 C C . TYR C 1 79 ? -0.951 1.572 2.780 1.00 24.54 359 TYR C C 1
ATOM 1461 O O . TYR C 1 79 ? 0.033 1.381 2.081 1.00 24.23 359 TYR C O 1
ATOM 1470 N N . THR C 1 80 ? -0.915 2.264 3.916 1.00 23.86 360 THR C N 1
ATOM 1471 C CA . THR C 1 80 ? 0.327 2.835 4.444 1.00 23.52 360 THR C CA 1
ATOM 1472 C C . THR C 1 80 ? 0.647 2.284 5.830 1.00 23.26 360 THR C C 1
ATOM 1473 O O . THR C 1 80 ? -0.229 2.203 6.689 1.00 22.87 360 THR C O 1
ATOM 1477 N N . LEU C 1 81 ? 1.910 1.920 6.040 1.00 23.04 361 LEU C N 1
ATOM 1478 C CA . LEU C 1 81 ? 2.388 1.531 7.356 1.00 23.13 361 LEU C CA 1
ATOM 1479 C C . LEU C 1 81 ? 3.399 2.568 7.833 1.00 22.93 361 LEU C C 1
ATOM 1480 O O . LEU C 1 81 ? 4.368 2.874 7.128 1.00 21.62 361 LEU C O 1
ATOM 1485 N N . LEU C 1 82 ? 3.159 3.092 9.034 1.00 23.47 362 LEU C N 1
ATOM 1486 C CA . LEU C 1 82 ? 4.017 4.100 9.650 1.00 24.91 362 LEU C CA 1
ATOM 1487 C C . LEU C 1 82 ? 4.796 3.416 10.741 1.00 24.40 362 LEU C C 1
ATOM 1488 O O . LEU C 1 82 ? 4.266 2.531 11.427 1.00 23.70 362 LEU C O 1
ATOM 1493 N N . ALA C 1 83 ? 6.043 3.837 10.906 1.00 23.51 363 ALA C N 1
ATOM 1494 C CA . ALA C 1 83 ? 6.876 3.385 12.006 1.00 23.90 363 ALA C CA 1
ATOM 1495 C C . ALA C 1 83 ? 7.685 4.562 12.530 1.00 24.39 363 ALA C C 1
ATOM 1496 O O . ALA C 1 83 ? 8.241 5.349 11.755 1.00 24.45 363 ALA C O 1
ATOM 1498 N N . ALA C 1 84 ? 7.746 4.680 13.851 1.00 23.96 364 ALA C N 1
ATOM 1499 C CA . ALA C 1 84 ? 8.450 5.778 14.471 1.00 24.75 364 ALA C CA 1
ATOM 1500 C C . ALA C 1 84 ? 9.125 5.327 15.761 1.00 25.28 364 ALA C C 1
ATOM 1501 O O . ALA C 1 84 ? 8.592 4.510 16.511 1.00 24.90 364 ALA C O 1
ATOM 1503 N N . ASN C 1 85 ? 10.319 5.856 15.989 1.00 26.35 365 ASN C N 1
ATOM 1504 C CA . ASN C 1 85 ? 10.986 5.766 17.278 1.00 27.39 365 ASN C CA 1
ATOM 1505 C C . ASN C 1 85 ? 11.739 7.090 17.442 1.00 28.84 365 ASN C C 1
ATOM 1506 O O . ASN C 1 85 ? 11.667 7.932 16.560 1.00 27.99 365 ASN C O 1
ATOM 1511 N N . PRO C 1 86 ? 12.438 7.294 18.575 1.00 31.92 366 PRO C N 1
ATOM 1512 C CA . PRO C 1 86 ? 13.106 8.585 18.809 1.00 32.06 366 PRO C CA 1
ATOM 1513 C C . PRO C 1 86 ? 14.193 8.988 17.791 1.00 32.70 366 PRO C C 1
ATOM 1514 O O . PRO C 1 86 ? 14.600 10.145 17.770 1.00 33.12 366 PRO C O 1
ATOM 1518 N N . PHE C 1 87 ? 14.671 8.054 16.978 1.00 32.54 367 PHE C N 1
ATOM 1519 C CA . PHE C 1 87 ? 15.756 8.338 16.043 1.00 33.98 367 PHE C CA 1
ATOM 1520 C C . PHE C 1 87 ? 15.335 8.389 14.579 1.00 33.73 367 PHE C C 1
ATOM 1521 O O . PHE C 1 87 ? 16.160 8.661 13.708 1.00 35.41 367 PHE C O 1
ATOM 1529 N N . GLY C 1 88 ? 14.061 8.143 14.304 1.00 32.86 368 GLY C N 1
ATOM 1530 C CA . GLY C 1 88 ? 13.573 8.221 12.944 1.00 33.33 368 GLY C CA 1
ATOM 1531 C C . GLY C 1 88 ? 12.089 7.955 12.804 1.00 33.48 368 GLY C C 1
ATOM 1532 O O . GLY C 1 88 ? 11.489 7.269 13.636 1.00 33.29 368 GLY C O 1
ATOM 1533 N N . GLN C 1 89 ? 11.506 8.522 11.753 1.00 32.16 369 GLN C N 1
ATOM 1534 C CA . GLN C 1 89 ? 10.147 8.223 11.351 1.00 33.05 369 GLN C CA 1
ATOM 1535 C C . GLN C 1 89 ? 10.193 7.737 9.910 1.00 31.58 369 GLN C C 1
ATOM 1536 O O . GLN C 1 89 ? 10.953 8.258 9.087 1.00 31.62 369 GLN C O 1
ATOM 1542 N N . ALA C 1 90 ? 9.368 6.740 9.611 1.00 28.73 370 ALA C N 1
ATOM 1543 C CA . ALA C 1 90 ? 9.308 6.167 8.283 1.00 26.82 370 ALA C CA 1
ATOM 1544 C C . ALA C 1 90 ? 7.883 5.769 7.931 1.00 25.20 370 ALA C C 1
ATOM 1545 O O . ALA C 1 90 ? 7.043 5.575 8.804 1.00 24.04 370 ALA C O 1
ATOM 1547 N N . SER C 1 91 ? 7.620 5.673 6.635 1.00 23.84 371 SER C N 1
ATOM 1548 C CA . SER C 1 91 ? 6.351 5.169 6.144 1.00 22.83 371 SER C CA 1
ATOM 1549 C C . SER C 1 91 ? 6.560 4.473 4.823 1.00 22.38 371 SER C C 1
ATOM 1550 O O . SER C 1 91 ? 7.492 4.781 4.083 1.00 21.51 371 SER C O 1
ATOM 1553 N N . ALA C 1 92 ? 5.686 3.524 4.528 1.00 23.02 372 ALA C N 1
ATOM 1554 C CA . ALA C 1 92 ? 5.719 2.839 3.249 1.00 23.99 372 ALA C CA 1
ATOM 1555 C C . ALA C 1 92 ? 4.291 2.620 2.793 1.00 25.39 372 ALA C C 1
ATOM 1556 O O . ALA C 1 92 ? 3.418 2.288 3.597 1.00 25.82 372 ALA C O 1
ATOM 1558 N N . SER C 1 93 ? 4.070 2.832 1.500 1.00 26.44 373 SER C N 1
ATOM 1559 C CA . SER C 1 93 ? 2.745 2.785 0.917 1.00 28.12 373 SER C CA 1
ATOM 1560 C C . SER C 1 93 ? 2.703 1.870 -0.274 1.00 27.85 373 SER C C 1
ATOM 1561 O O . SER C 1 93 ? 3.688 1.695 -0.984 1.00 26.57 373 SER C O 1
ATOM 1564 N N . ILE C 1 94 ? 1.511 1.356 -0.513 1.00 29.52 374 ILE C N 1
ATOM 1565 C CA . ILE C 1 94 ? 1.287 0.359 -1.522 1.00 31.64 374 ILE C CA 1
ATOM 1566 C C . ILE C 1 94 ? -0.170 0.456 -1.944 1.00 32.00 374 ILE C C 1
ATOM 1567 O O . ILE C 1 94 ? -1.023 0.831 -1.143 1.00 32.26 374 ILE C O 1
ATOM 1572 N N . MET C 1 95 ? -0.454 0.162 -3.204 1.00 34.38 375 MET C N 1
ATOM 1573 C CA . MET C 1 95 ? -1.830 0.006 -3.660 1.00 36.16 375 MET C CA 1
ATOM 1574 C C . MET C 1 95 ? -2.159 -1.479 -3.591 1.00 35.62 375 MET C C 1
ATOM 1575 O O . MET C 1 95 ? -1.344 -2.318 -3.965 1.00 33.38 375 MET C O 1
ATOM 1580 N N . ALA C 1 96 ? -3.344 -1.803 -3.086 1.00 37.01 376 ALA C N 1
ATOM 1581 C CA . ALA C 1 96 ? -3.768 -3.192 -2.972 1.00 39.40 376 ALA C CA 1
ATOM 1582 C C . ALA C 1 96 ? -5.095 -3.411 -3.683 1.00 41.72 376 ALA C C 1
ATOM 1583 O O . ALA C 1 96 ? -6.056 -2.664 -3.476 1.00 41.02 376 ALA C O 1
ATOM 1585 N N . ALA C 1 97 ? -5.134 -4.440 -4.526 1.00 45.03 377 ALA C N 1
ATOM 1586 C CA . ALA C 1 97 ? -6.368 -4.875 -5.173 1.00 46.89 377 ALA C CA 1
ATOM 1587 C C . ALA C 1 97 ? -6.700 -6.288 -4.703 1.00 47.17 377 ALA C C 1
ATOM 1588 O O . ALA C 1 97 ? -5.864 -7.187 -4.794 1.00 46.84 377 ALA C O 1
ATOM 1590 N N . PHE C 1 98 ? -7.918 -6.471 -4.195 1.00 48.85 378 PHE C N 1
ATOM 1591 C CA . PHE C 1 98 ? -8.372 -7.763 -3.686 1.00 53.15 378 PHE C CA 1
ATOM 1592 C C . PHE C 1 98 ? -9.457 -8.403 -4.577 1.00 56.37 378 PHE C C 1
ATOM 1593 O O . PHE C 1 98 ? -9.250 -9.497 -5.106 1.00 53.01 378 PHE C O 1
ATOM 1601 N N . MET C 1 99 ? -10.601 -7.733 -4.726 1.00 59.87 379 MET C N 1
ATOM 1602 C CA . MET C 1 99 ? -11.639 -8.158 -5.671 1.00 62.47 379 MET C CA 1
ATOM 1603 C C . MET C 1 99 ? -11.518 -7.316 -6.944 1.00 66.23 379 MET C C 1
ATOM 1604 O O . MET C 1 99 ? -10.810 -6.304 -6.952 1.00 65.27 379 MET C O 1
ATOM 1606 N N . ASP C 1 100 ? -12.217 -7.737 -8.003 1.00 69.33 380 ASP C N 1
ATOM 1607 C CA . ASP C 1 100 ? -12.101 -7.144 -9.351 1.00 69.46 380 ASP C CA 1
ATOM 1608 C C . ASP C 1 100 ? -10.670 -7.253 -9.890 1.00 70.72 380 ASP C C 1
ATOM 1609 O O . ASP C 1 100 ? -10.450 -7.402 -11.095 1.00 67.07 380 ASP C O 1
ATOM 1614 C CA . GLY D 2 1 ? -3.520 -0.332 17.723 1.00 28.92 0 GLY D CA 1
ATOM 1615 C C . GLY D 2 1 ? -3.723 -1.748 17.189 1.00 29.17 0 GLY D C 1
ATOM 1616 O O . GLY D 2 1 ? -4.385 -1.955 16.154 1.00 29.09 0 GLY D O 1
ATOM 1617 N N . PHE D 2 2 ? -3.151 -2.736 17.874 1.00 28.40 1 PHE D N 1
ATOM 1618 C CA . PHE D 2 2 ? -3.162 -4.111 17.363 1.00 28.28 1 PHE D CA 1
ATOM 1619 C C . PHE D 2 2 ? -4.324 -4.925 17.936 1.00 29.06 1 PHE D C 1
ATOM 1620 O O . PHE D 2 2 ? -4.506 -4.970 19.144 1.00 30.72 1 PHE D O 1
ATOM 1628 N N . PHE D 2 3 ? -5.091 -5.577 17.067 1.00 28.86 2 PHE D N 1
ATOM 1629 C CA . PHE D 2 3 ? -6.216 -6.407 17.493 1.00 29.09 2 PHE D CA 1
ATOM 1630 C C . PHE D 2 3 ? -5.736 -7.646 18.252 1.00 28.72 2 PHE D C 1
ATOM 1631 O O . PHE D 2 3 ? -6.330 -8.016 19.262 1.00 29.33 2 PHE D O 1
ATOM 1639 N N . LEU D 2 4 ? -4.671 -8.279 17.762 1.00 28.35 3 LEU D N 1
ATOM 1640 C CA . LEU D 2 4 ? -4.092 -9.453 18.418 1.00 27.95 3 LEU D CA 1
ATOM 1641 C C . LEU D 2 4 ? -3.148 -9.125 19.574 1.00 27.64 3 LEU D C 1
ATOM 1642 O O . LEU D 2 4 ? -2.848 -10.003 20.382 1.00 27.27 3 LEU D O 1
ATOM 1647 N N . TYR D 2 5 ? -2.663 -7.883 19.655 1.00 27.61 4 TYR D N 1
ATOM 1648 C CA . TYR D 2 5 ? -1.590 -7.547 20.604 1.00 26.40 4 TYR D CA 1
ATOM 1649 C C . TYR D 2 5 ? -1.908 -6.315 21.444 1.00 25.36 4 TYR D C 1
ATOM 1650 O O . TYR D 2 5 ? -1.295 -5.269 21.253 1.00 24.62 4 TYR D O 1
ATOM 1659 N N . PRO D 2 6 ? -2.844 -6.444 22.398 1.00 24.45 5 PRO D N 1
ATOM 1660 C CA . PRO D 2 6 ? -3.278 -5.265 23.157 1.00 25.03 5 PRO D CA 1
ATOM 1661 C C . PRO D 2 6 ? -2.184 -4.650 24.051 1.00 25.02 5 PRO D C 1
ATOM 1662 O O . PRO D 2 6 ? -2.310 -3.487 24.454 1.00 23.68 5 PRO D O 1
ATOM 1666 N N . HIS D 2 7 ? -1.120 -5.410 24.324 1.00 24.36 6 HIS D N 1
ATOM 1667 C CA . HIS D 2 7 ? 0.010 -4.911 25.106 1.00 24.95 6 HIS D CA 1
ATOM 1668 C C . HIS D 2 7 ? 1.309 -4.839 24.288 1.00 24.73 6 HIS D C 1
ATOM 1669 O O . HIS D 2 7 ? 2.414 -4.843 24.852 1.00 23.05 6 HIS D O 1
ATOM 1676 N N . GLY D 2 8 ? 1.168 -4.759 22.964 1.00 25.28 7 GLY D N 1
ATOM 1677 C CA . GLY D 2 8 ? 2.309 -4.623 22.066 1.00 25.39 7 GLY D CA 1
ATOM 1678 C C . GLY D 2 8 ? 2.910 -5.959 21.705 1.00 25.87 7 GLY D C 1
ATOM 1679 O O . GLY D 2 8 ? 2.489 -6.997 22.219 1.00 26.57 7 GLY D O 1
ATOM 1680 N N . PHE D 2 9 ? 3.889 -5.921 20.807 1.00 25.17 8 PHE D N 1
ATOM 1681 C CA . PHE D 2 9 ? 4.574 -7.113 20.347 1.00 25.26 8 PHE D CA 1
ATOM 1682 C C . PHE D 2 9 ? 6.072 -6.951 20.591 1.00 24.92 8 PHE D C 1
ATOM 1683 O O . PHE D 2 9 ? 6.767 -6.317 19.802 1.00 24.88 8 PHE D O 1
ATOM 1691 N N . TYR D 2 10 ? 6.557 -7.539 21.681 1.00 24.03 9 TYR D N 1
ATOM 1692 C CA . TYR D 2 10 ? 7.950 -7.392 22.108 1.00 24.66 9 TYR D CA 1
ATOM 1693 C C . TYR D 2 10 ? 8.393 -5.932 22.049 1.00 24.11 9 TYR D C 1
ATOM 1694 O O . TYR D 2 10 ? 9.461 -5.609 21.530 1.00 24.95 9 TYR D O 1
ATOM 1703 N N . GLY D 2 11 ? 7.545 -5.052 22.581 1.00 23.71 10 GLY D N 1
ATOM 1704 C CA . GLY D 2 11 ? 7.867 -3.631 22.690 1.00 23.79 10 GLY D CA 1
ATOM 1705 C C . GLY D 2 11 ? 7.322 -2.758 21.582 1.00 23.72 10 GLY D C 1
ATOM 1706 O O . GLY D 2 11 ? 7.176 -1.569 21.772 1.00 25.29 10 GLY D O 1
ATOM 1707 N N . ILE D 2 12 ? 7.016 -3.335 20.425 1.00 24.15 11 ILE D N 1
ATOM 1708 C CA . ILE D 2 12 ? 6.386 -2.581 19.345 1.00 24.20 11 ILE D CA 1
ATOM 1709 C C . ILE D 2 12 ? 4.957 -2.293 19.732 1.00 24.79 11 ILE D C 1
ATOM 1710 O O . ILE D 2 12 ? 4.180 -3.226 19.966 1.00 26.27 11 ILE D O 1
ATOM 1715 N N . VAL D 2 13 ? 4.611 -1.010 19.788 1.00 24.55 12 VAL D N 1
ATOM 1716 C CA . VAL D 2 13 ? 3.277 -0.594 20.212 1.00 25.07 12 VAL D CA 1
ATOM 1717 C C . VAL D 2 13 ? 2.508 -0.067 19.022 1.00 25.48 12 VAL D C 1
ATOM 1718 O O . VAL D 2 13 ? 3.098 0.361 18.038 1.00 23.84 12 VAL D O 1
ATOM 1722 N N . CYS D 2 14 ? 1.184 -0.135 19.111 1.00 26.84 13 CYS D N 1
ATOM 1723 C CA . CYS D 2 14 ? 0.321 0.420 18.082 1.00 27.88 13 CYS D CA 1
ATOM 1724 C C . CYS D 2 14 ? -0.020 1.864 18.429 1.00 29.04 13 CYS D C 1
ATOM 1725 O O . CYS D 2 14 ? -0.388 2.157 19.568 1.00 26.52 13 CYS D O 1
#

Radius of gyration: 20.42 Å; Cα contacts (8 Å, |Δi|>4): 590; chains: 4; bounding box: 36×35×64 Å

Organism: Homo sapiens (NCBI:txid9606)